Protein AF-R7T1A3-F1 (afdb_monomer_lite)

Organism: Dichomitus squalens (strain LYAD-421) (NCBI:txid732165)

Radius of gyration: 22.39 Å; chains: 1; bounding box: 74×46×68 Å

Structure (mmCIF, N/CA/C/O backbone):
data_AF-R7T1A3-F1
#
_entry.id   AF-R7T1A3-F1
#
loop_
_atom_site.group_PDB
_atom_site.id
_atom_site.type_symbol
_atom_site.label_atom_id
_atom_site.label_alt_id
_atom_site.label_comp_id
_atom_site.label_asym_id
_atom_site.label_entity_id
_atom_site.label_seq_id
_atom_site.pdbx_PDB_ins_code
_atom_site.Cartn_x
_atom_site.Cartn_y
_atom_site.Cartn_z
_atom_site.occupancy
_atom_site.B_iso_or_equiv
_atom_site.auth_seq_id
_atom_site.auth_comp_id
_atom_site.auth_asym_id
_atom_site.auth_atom_id
_atom_site.pdbx_PDB_model_num
ATOM 1 N N . MET A 1 1 ? -6.594 -16.058 17.640 1.00 52.22 1 MET A N 1
ATOM 2 C CA . MET A 1 1 ? -6.391 -15.678 16.221 1.00 52.22 1 MET A CA 1
ATOM 3 C C . MET A 1 1 ? -6.011 -14.208 15.967 1.00 52.22 1 MET A C 1
ATOM 5 O O . MET A 1 1 ? -5.679 -13.904 14.834 1.00 52.22 1 MET A O 1
ATOM 9 N N . ARG A 1 2 ? -5.983 -13.292 16.958 1.00 56.78 2 ARG A N 1
ATOM 10 C CA . ARG A 1 2 ? -5.626 -11.869 16.722 1.00 56.78 2 ARG A CA 1
ATOM 11 C C . ARG A 1 2 ? -4.165 -11.628 16.298 1.00 56.78 2 ARG A C 1
ATOM 13 O O . ARG A 1 2 ? -3.915 -10.707 15.540 1.00 56.78 2 ARG A O 1
ATOM 20 N N . LEU A 1 3 ? -3.229 -12.470 16.744 1.00 60.84 3 LEU A N 1
ATOM 21 C CA . LEU A 1 3 ? -1.789 -12.297 16.487 1.00 60.84 3 LEU A CA 1
ATOM 22 C C . LEU A 1 3 ? -1.390 -12.464 15.010 1.00 60.84 3 LEU A C 1
ATOM 24 O O . LEU A 1 3 ? -0.447 -11.816 14.575 1.00 60.84 3 LEU A O 1
ATOM 28 N N . LEU A 1 4 ? -2.119 -13.282 14.240 1.00 69.75 4 LEU A N 1
ATOM 29 C CA . LEU A 1 4 ? -1.814 -13.534 12.822 1.00 69.75 4 LEU A CA 1
ATOM 30 C C . LEU A 1 4 ? -2.119 -12.332 11.920 1.00 69.75 4 LEU A C 1
ATOM 32 O O . LEU A 1 4 ? -1.553 -12.222 10.844 1.00 69.75 4 LEU A O 1
ATOM 36 N N . TRP A 1 5 ? -3.002 -11.434 12.360 1.00 81.81 5 TRP A N 1
ATOM 37 C CA . TRP A 1 5 ? -3.385 -10.247 11.594 1.00 81.81 5 TRP A CA 1
ATOM 38 C C . TRP A 1 5 ? -2.530 -9.029 11.926 1.00 81.81 5 TRP A C 1
ATOM 40 O O . TRP A 1 5 ? -2.623 -8.030 11.229 1.00 81.81 5 TRP A O 1
ATOM 50 N N . CYS A 1 6 ? -1.710 -9.085 12.979 1.00 89.38 6 CYS A N 1
ATOM 51 C CA . CYS A 1 6 ? -0.895 -7.944 13.390 1.00 89.38 6 CYS A CA 1
ATOM 52 C C . CYS A 1 6 ? 0.201 -7.615 12.373 1.00 89.38 6 CYS A C 1
ATOM 54 O O . CYS A 1 6 ? 0.512 -6.439 12.199 1.00 89.38 6 CYS A O 1
ATOM 56 N N . ASN A 1 7 ? 0.764 -8.631 11.719 1.00 91.69 7 ASN A N 1
ATOM 57 C CA . ASN A 1 7 ? 1.879 -8.492 10.790 1.00 91.69 7 ASN A CA 1
ATOM 58 C C . ASN A 1 7 ? 1.514 -9.172 9.476 1.00 91.69 7 ASN A C 1
ATOM 60 O O . ASN A 1 7 ? 1.159 -10.350 9.477 1.00 91.69 7 ASN A O 1
ATOM 64 N N . LEU A 1 8 ? 1.600 -8.431 8.379 1.00 91.38 8 LEU A N 1
ATOM 65 C CA . LEU A 1 8 ? 1.306 -8.929 7.045 1.00 91.38 8 LEU A CA 1
ATOM 66 C C . LEU A 1 8 ? 2.507 -8.718 6.124 1.00 91.38 8 LEU A C 1
ATOM 68 O O . LEU A 1 8 ? 3.090 -7.639 6.101 1.00 91.38 8 LEU A O 1
ATOM 72 N N . ASP A 1 9 ? 2.811 -9.721 5.306 1.00 88.75 9 ASP A N 1
ATOM 73 C CA . ASP A 1 9 ? 3.801 -9.612 4.220 1.00 88.75 9 ASP A CA 1
ATOM 74 C C . ASP A 1 9 ? 3.143 -9.309 2.857 1.00 88.75 9 ASP A C 1
ATOM 76 O O . ASP A 1 9 ? 3.793 -9.190 1.824 1.00 88.75 9 ASP A O 1
ATOM 80 N N . SER A 1 10 ? 1.811 -9.232 2.826 1.00 88.25 10 SER A N 1
ATOM 81 C CA . SER A 1 10 ? 1.023 -8.796 1.671 1.00 88.25 10 SER A CA 1
ATOM 82 C C . SER A 1 10 ? -0.405 -8.471 2.107 1.00 88.25 10 SER A C 1
ATOM 84 O O . SER A 1 10 ? -0.866 -8.928 3.155 1.00 88.25 10 SER A O 1
ATOM 86 N N . LEU A 1 11 ? -1.151 -7.741 1.276 1.00 90.56 11 LEU A N 1
ATOM 87 C CA . LEU A 1 11 ? -2.594 -7.558 1.474 1.00 90.56 11 LEU A CA 1
ATOM 88 C C . LEU A 1 11 ? -3.417 -8.806 1.118 1.00 90.56 11 LEU A C 1
ATOM 90 O O . LEU A 1 11 ? -4.622 -8.830 1.361 1.00 90.56 11 LEU A O 1
ATOM 94 N N . HIS A 1 12 ? -2.796 -9.852 0.569 1.00 90.81 12 HIS A N 1
ATOM 95 C CA . HIS A 1 12 ? -3.504 -11.041 0.108 1.00 90.81 12 HIS A CA 1
ATOM 96 C C . HIS A 1 12 ? -4.404 -11.676 1.181 1.00 90.81 12 HIS A C 1
ATOM 98 O O . HIS A 1 12 ? -5.576 -11.883 0.889 1.00 90.81 12 HIS A O 1
ATOM 104 N N . PRO A 1 13 ? -3.960 -11.920 2.433 1.00 91.00 13 PRO A N 1
ATOM 105 C CA . PRO A 1 13 ? -4.827 -12.516 3.453 1.00 91.00 13 PRO A CA 1
ATOM 106 C C . PRO A 1 13 ? -6.045 -11.649 3.783 1.00 91.00 13 PRO A C 1
ATOM 108 O O . PRO A 1 13 ? -7.079 -12.163 4.205 1.00 91.00 13 PRO A O 1
ATOM 111 N N .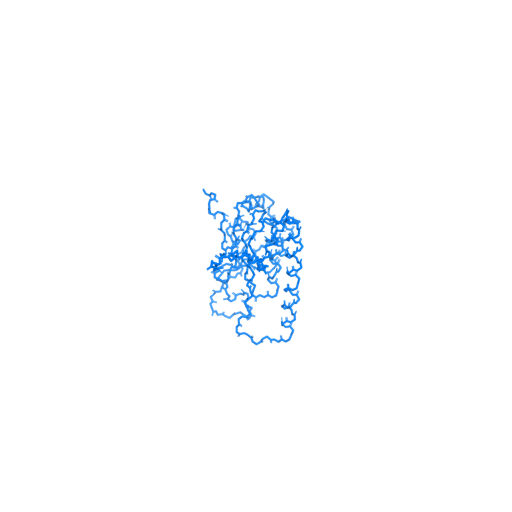 LEU A 1 14 ? -5.920 -10.333 3.596 1.00 92.38 14 LEU A N 1
ATOM 112 C CA . LEU A 1 14 ? -6.987 -9.378 3.841 1.00 92.38 14 LEU A CA 1
ATOM 113 C C . LEU A 1 14 ? -8.026 -9.394 2.714 1.00 92.38 14 LEU A C 1
ATOM 115 O O . LEU A 1 14 ? -9.215 -9.360 3.010 1.00 92.38 14 LEU A O 1
ATOM 119 N N . LEU A 1 15 ? -7.579 -9.483 1.457 1.00 93.50 15 LEU A N 1
ATOM 120 C CA . LEU A 1 15 ? -8.428 -9.389 0.264 1.00 93.50 15 LEU A CA 1
ATOM 121 C C . LEU A 1 15 ? -8.937 -10.742 -0.251 1.00 93.50 15 LEU A C 1
ATOM 123 O O . LEU A 1 15 ? -10.006 -10.787 -0.843 1.00 93.50 15 LEU A O 1
ATOM 127 N N . ALA A 1 16 ? -8.230 -11.844 0.015 1.00 92.31 16 ALA A N 1
ATOM 128 C CA . ALA A 1 16 ? -8.603 -13.206 -0.389 1.00 92.31 16 ALA A CA 1
ATOM 129 C C . ALA A 1 16 ? -10.051 -13.629 -0.070 1.00 92.31 16 ALA A C 1
ATOM 131 O O . ALA A 1 16 ? -10.593 -14.448 -0.808 1.00 92.31 16 ALA A O 1
ATOM 132 N N . PRO A 1 17 ? -10.688 -13.131 1.006 1.00 92.75 17 PRO A N 1
ATOM 133 C CA . PRO A 1 17 ? -12.083 -13.444 1.301 1.00 92.75 17 PRO A CA 1
ATOM 134 C C . PRO A 1 17 ? -13.108 -12.742 0.402 1.00 92.75 17 PRO A C 1
ATOM 136 O O . PRO A 1 17 ? -14.277 -13.103 0.486 1.00 92.75 17 PRO A O 1
ATOM 139 N N . LEU A 1 18 ? -12.710 -11.730 -0.375 1.00 93.56 18 LEU A N 1
ATOM 140 C CA . LEU A 1 18 ? -13.602 -11.025 -1.293 1.00 93.56 18 LEU A CA 1
ATOM 141 C C . LEU A 1 18 ? -13.865 -11.893 -2.523 1.00 93.56 18 LEU A C 1
ATOM 143 O O . LEU A 1 18 ? -12.930 -12.405 -3.139 1.00 93.56 18 LEU A O 1
ATOM 147 N N . THR A 1 19 ? -15.126 -12.011 -2.922 1.00 93.19 19 THR A N 1
ATOM 148 C CA . THR A 1 19 ? -15.510 -12.787 -4.114 1.00 93.19 19 THR A CA 1
ATOM 149 C C . THR A 1 19 ? -14.984 -12.178 -5.413 1.00 93.19 19 THR A C 1
ATOM 151 O O . THR A 1 19 ? -14.629 -12.910 -6.335 1.00 93.19 19 THR A O 1
ATOM 154 N N . SER A 1 20 ? -14.860 -10.852 -5.463 1.00 92.81 20 SER A N 1
ATOM 155 C CA . SER A 1 20 ? -14.270 -10.105 -6.579 1.00 92.81 20 SER A CA 1
ATOM 156 C C . SER A 1 20 ? -12.742 -10.170 -6.628 1.00 92.81 20 SER A C 1
ATOM 158 O O . SER A 1 20 ? -12.137 -9.714 -7.595 1.00 92.81 20 SER A O 1
ATOM 160 N N . TYR A 1 21 ? -12.077 -10.720 -5.609 1.00 94.38 21 TYR A N 1
ATOM 161 C CA . TYR A 1 21 ? -10.623 -10.812 -5.587 1.00 94.38 21 TYR A CA 1
ATOM 162 C C . TYR A 1 21 ? -10.142 -12.064 -6.321 1.00 94.38 21 TYR A C 1
ATOM 164 O O . TYR A 1 21 ? -10.084 -13.170 -5.777 1.00 94.38 21 TYR A O 1
ATOM 172 N N . ILE A 1 22 ? -9.774 -11.877 -7.585 1.00 91.50 22 ILE A N 1
ATOM 173 C CA . ILE A 1 22 ? -9.439 -12.957 -8.507 1.00 91.50 22 ILE A CA 1
ATOM 174 C C . ILE A 1 22 ? -7.948 -12.991 -8.824 1.00 91.50 22 ILE A C 1
ATOM 176 O O . ILE A 1 22 ? -7.246 -11.979 -8.814 1.00 91.50 22 ILE A O 1
ATOM 180 N N . ARG A 1 23 ? -7.453 -14.186 -9.140 1.00 89.81 23 ARG A N 1
ATOM 181 C CA . ARG A 1 23 ? -6.104 -14.379 -9.670 1.00 89.81 23 ARG A CA 1
ATOM 182 C C . ARG A 1 23 ? -6.139 -14.192 -11.183 1.00 89.81 23 ARG A C 1
ATOM 184 O O . ARG A 1 23 ? -6.856 -14.920 -11.860 1.00 89.81 23 ARG A O 1
ATOM 191 N N . VAL A 1 24 ? -5.325 -13.280 -11.697 1.00 86.38 24 VAL A N 1
ATOM 192 C CA . VAL A 1 24 ? -5.262 -12.948 -13.134 1.00 86.38 24 VAL A CA 1
ATOM 193 C C . VAL A 1 24 ? -3.933 -13.282 -13.787 1.00 86.38 24 VAL A C 1
ATOM 195 O O . VAL A 1 24 ? -3.837 -13.292 -15.008 1.00 86.38 24 VAL A O 1
ATOM 198 N N . GLY A 1 25 ? -2.921 -13.615 -12.987 1.00 72.25 25 GLY A N 1
ATOM 199 C CA . GLY A 1 25 ? -1.620 -14.031 -13.490 1.00 72.25 25 GLY A CA 1
ATOM 200 C C . GLY A 1 25 ? -1.011 -15.172 -12.687 1.00 72.25 25 GLY A C 1
ATOM 201 O O . GLY A 1 25 ? -1.176 -15.292 -11.462 1.00 72.25 25 GLY A O 1
ATOM 202 N N . HIS A 1 26 ? -0.270 -16.011 -13.401 1.00 64.19 26 HIS A N 1
ATOM 203 C CA . HIS A 1 26 ? 0.720 -16.917 -12.848 1.00 64.19 26 HIS A CA 1
ATOM 204 C C . HIS A 1 26 ? 1.975 -16.819 -13.702 1.00 64.19 26 HIS A C 1
ATOM 206 O O . HIS A 1 26 ? 1.919 -17.143 -14.886 1.00 64.19 26 HIS A O 1
ATOM 212 N N . HIS A 1 27 ? 3.088 -16.406 -13.104 1.00 56.25 27 HIS A N 1
ATOM 213 C CA . HIS A 1 27 ? 4.374 -16.544 -13.767 1.00 56.25 27 HIS A CA 1
ATOM 214 C C . HIS A 1 27 ? 4.932 -17.936 -13.502 1.00 56.25 27 HIS A C 1
ATOM 216 O O . HIS A 1 27 ? 5.408 -18.221 -12.406 1.00 56.25 27 HIS A O 1
ATOM 222 N N . ASP A 1 28 ? 4.856 -18.787 -14.524 1.00 47.41 28 ASP A N 1
ATOM 223 C CA . ASP A 1 28 ? 5.992 -19.635 -14.876 1.00 47.41 28 ASP A CA 1
ATOM 224 C C . ASP A 1 28 ? 6.955 -18.753 -15.683 1.00 47.41 28 ASP A C 1
ATOM 226 O O . ASP A 1 28 ? 6.517 -17.926 -16.479 1.00 47.41 28 ASP A O 1
ATOM 230 N N . THR A 1 29 ? 8.256 -18.884 -15.446 1.00 46.03 29 THR A N 1
ATOM 231 C CA . THR A 1 29 ? 9.383 -18.027 -15.876 1.00 46.03 29 THR A CA 1
ATOM 232 C C . THR A 1 29 ? 9.617 -17.917 -17.395 1.00 46.03 29 THR A C 1
ATOM 234 O O . THR A 1 29 ? 10.748 -17.990 -17.877 1.00 46.03 29 THR A O 1
ATOM 237 N N . ARG A 1 30 ? 8.567 -17.755 -18.202 1.00 39.94 30 ARG A N 1
ATOM 238 C CA . ARG A 1 30 ? 8.654 -17.626 -19.655 1.00 39.94 30 ARG A CA 1
ATOM 239 C C . ARG A 1 30 ? 7.720 -16.532 -20.167 1.00 39.94 30 ARG A C 1
ATOM 241 O O . ARG A 1 30 ? 6.570 -16.786 -20.497 1.00 39.94 30 ARG A O 1
ATOM 248 N N . VAL A 1 31 ? 8.326 -15.357 -20.341 1.00 48.47 31 VAL A N 1
ATOM 249 C CA . VAL A 1 31 ? 7.965 -14.322 -21.322 1.00 48.47 31 VAL A CA 1
ATOM 250 C C . VAL A 1 31 ? 6.730 -13.480 -20.983 1.00 48.47 31 VAL A C 1
ATOM 252 O O . VAL A 1 31 ? 5.626 -13.767 -21.432 1.00 48.47 31 VAL A O 1
ATOM 255 N N . THR A 1 32 ? 6.954 -12.347 -20.312 1.00 45.22 32 THR A N 1
ATOM 256 C CA . THR A 1 32 ? 6.103 -11.149 -20.432 1.00 45.22 32 THR A CA 1
ATOM 257 C C . THR A 1 32 ? 6.939 -9.898 -20.196 1.00 45.22 32 THR A C 1
ATOM 259 O O . THR A 1 32 ? 7.550 -9.775 -19.145 1.00 45.22 32 THR A O 1
ATOM 262 N N . ASN A 1 33 ? 6.887 -8.938 -21.122 1.00 48.75 33 ASN A N 1
ATOM 263 C CA . ASN A 1 33 ? 7.658 -7.683 -21.115 1.00 48.75 33 ASN A CA 1
ATOM 264 C C . ASN A 1 33 ? 7.242 -6.669 -20.024 1.00 48.75 33 ASN A C 1
ATOM 266 O O . ASN A 1 33 ? 7.385 -5.465 -20.215 1.00 48.75 33 ASN A O 1
ATOM 270 N N . SER A 1 34 ? 6.657 -7.116 -18.914 1.00 54.53 34 SER A N 1
ATOM 271 C CA . SER A 1 34 ? 6.238 -6.242 -17.825 1.00 54.53 34 SER A CA 1
ATOM 272 C C . SER A 1 34 ? 6.951 -6.667 -16.546 1.00 54.53 34 SER A C 1
ATOM 274 O O . SER A 1 34 ? 6.779 -7.768 -16.030 1.00 54.53 34 SER A O 1
ATOM 276 N N . ARG A 1 35 ? 7.798 -5.771 -16.045 1.00 57.69 35 ARG A N 1
ATOM 277 C CA . ARG A 1 35 ? 8.668 -6.019 -14.895 1.00 57.69 35 ARG A CA 1
ATOM 278 C C . ARG A 1 35 ? 7.904 -6.216 -13.583 1.00 57.69 35 ARG A C 1
ATOM 280 O O . ARG A 1 35 ? 8.363 -6.939 -12.705 1.00 57.69 35 ARG A O 1
ATOM 287 N N . GLU A 1 36 ? 6.716 -5.616 -13.461 1.00 53.62 36 GLU A N 1
ATOM 288 C CA . GLU A 1 36 ? 5.803 -5.887 -12.341 1.00 53.62 36 GLU A CA 1
ATOM 289 C C . GLU A 1 36 ? 5.384 -7.357 -12.311 1.00 53.62 36 GLU A C 1
ATOM 291 O O . GLU A 1 36 ? 5.217 -7.928 -11.240 1.00 53.62 36 GLU A O 1
ATOM 296 N N . LEU A 1 37 ? 5.212 -7.967 -13.483 1.00 52.75 37 LEU A N 1
ATOM 297 C CA . LEU A 1 37 ? 4.711 -9.324 -13.631 1.00 52.75 37 LEU A CA 1
ATOM 298 C C . LEU A 1 37 ? 5.813 -10.366 -13.328 1.00 52.75 37 LEU A C 1
ATOM 300 O O . LEU A 1 37 ? 5.554 -11.344 -12.633 1.00 52.75 37 LEU A O 1
ATOM 304 N N . GLU A 1 38 ? 7.063 -10.128 -13.738 1.00 57.53 38 GLU A N 1
ATOM 305 C CA . GLU A 1 38 ? 8.167 -11.105 -13.621 1.00 57.53 38 GLU A CA 1
ATOM 306 C C . GLU A 1 38 ? 8.579 -11.470 -12.181 1.00 57.53 38 GLU A C 1
ATOM 308 O O . GLU A 1 38 ? 9.110 -12.558 -11.950 1.00 57.53 38 GLU A O 1
ATOM 313 N N . LEU A 1 39 ? 8.327 -10.595 -11.203 1.00 62.94 39 LEU A N 1
ATOM 314 C CA . LEU A 1 39 ? 8.785 -10.778 -9.818 1.00 62.94 39 LEU A CA 1
ATOM 315 C C . LEU A 1 39 ? 7.769 -11.506 -8.922 1.00 62.94 39 LEU A C 1
ATOM 317 O O . LEU A 1 39 ? 8.149 -12.103 -7.912 1.00 62.94 39 LEU A O 1
ATOM 321 N N . PHE A 1 40 ? 6.483 -11.509 -9.286 1.00 69.00 40 PHE A N 1
ATOM 322 C CA . PHE A 1 40 ? 5.432 -12.116 -8.468 1.00 69.00 40 PHE A CA 1
ATOM 323 C C . PHE A 1 40 ? 4.973 -13.464 -9.031 1.00 69.00 40 PHE A C 1
ATOM 325 O O . PHE A 1 40 ? 4.484 -13.577 -10.152 1.00 69.00 40 PHE A O 1
ATOM 332 N N . HIS A 1 41 ? 5.009 -14.502 -8.192 1.00 71.31 41 HIS A N 1
ATOM 333 C CA . HIS A 1 41 ? 4.534 -15.840 -8.569 1.00 71.31 41 HIS A CA 1
ATOM 334 C C . HIS A 1 41 ? 3.024 -15.867 -8.861 1.00 71.31 41 HIS A C 1
ATOM 336 O O . HIS A 1 41 ? 2.537 -16.661 -9.678 1.00 71.31 41 HIS A O 1
ATOM 342 N N . LYS A 1 42 ? 2.257 -15.031 -8.154 1.00 84.06 42 LYS A N 1
ATOM 343 C CA . LYS A 1 42 ? 0.803 -14.931 -8.278 1.00 84.06 42 LYS A CA 1
ATOM 344 C C . LYS A 1 42 ? 0.391 -13.473 -8.308 1.00 84.06 42 LYS A C 1
ATOM 346 O O . LYS A 1 42 ? 0.833 -12.688 -7.475 1.00 84.06 42 LYS A O 1
ATOM 351 N N . ILE A 1 43 ? -0.497 -13.136 -9.233 1.00 85.31 43 ILE A N 1
ATOM 352 C CA . ILE A 1 43 ? -0.941 -11.759 -9.430 1.00 85.31 43 ILE A CA 1
ATOM 353 C C . ILE A 1 43 ? -2.452 -11.736 -9.360 1.00 85.31 43 ILE A C 1
ATOM 355 O O . ILE A 1 43 ? -3.128 -12.547 -10.002 1.00 85.31 43 ILE A O 1
ATOM 359 N N . TYR A 1 44 ? -2.961 -10.836 -8.529 1.00 90.19 44 TYR A N 1
ATOM 360 C CA . TYR A 1 44 ? -4.377 -10.721 -8.230 1.00 90.19 44 TYR A CA 1
ATOM 361 C C . TYR A 1 44 ? -4.891 -9.330 -8.562 1.00 90.19 44 TYR A C 1
ATOM 363 O O . TYR A 1 44 ? -4.145 -8.346 -8.554 1.00 90.19 44 TYR A O 1
ATOM 371 N N . MET A 1 45 ? -6.190 -9.256 -8.806 1.00 91.50 45 MET A N 1
ATOM 372 C CA . MET A 1 45 ? -6.908 -8.001 -8.942 1.00 91.50 45 MET A CA 1
ATOM 373 C C . MET A 1 45 ? -8.285 -8.087 -8.298 1.00 91.50 45 MET A C 1
ATOM 375 O O . MET A 1 45 ? -8.810 -9.178 -8.079 1.00 91.50 45 MET A O 1
ATOM 379 N N . LEU A 1 46 ? -8.861 -6.924 -8.015 1.00 91.69 46 LEU A N 1
ATOM 38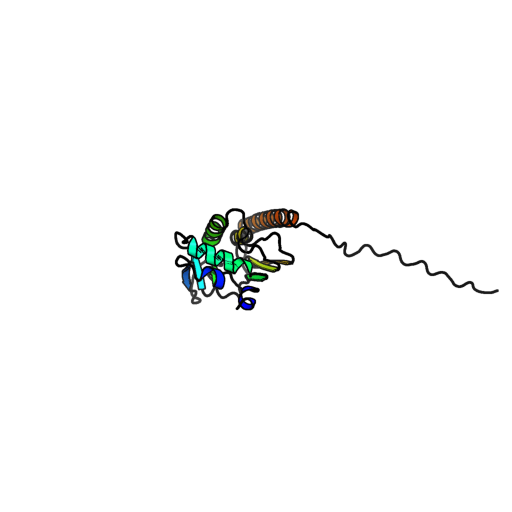0 C CA . L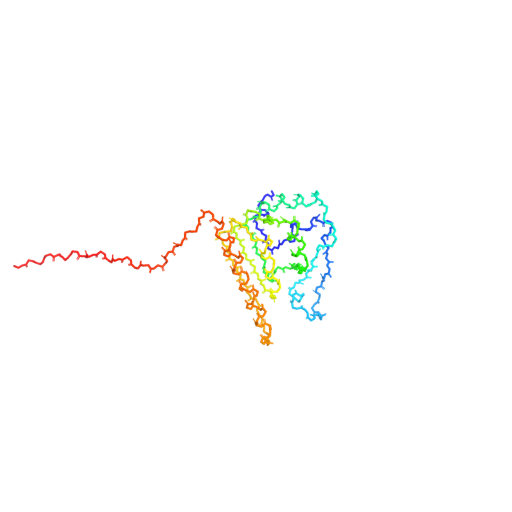EU A 1 46 ? -10.288 -6.810 -7.738 1.00 91.69 46 LEU A CA 1
ATOM 381 C C . LEU A 1 46 ? -11.031 -6.625 -9.062 1.00 91.69 46 LEU A C 1
ATOM 383 O O . LEU A 1 46 ? -10.789 -5.650 -9.772 1.00 91.69 46 LEU A O 1
ATOM 387 N N . ASP A 1 47 ? -11.900 -7.576 -9.385 1.00 88.94 47 ASP A N 1
ATOM 388 C CA . ASP A 1 47 ? -12.726 -7.586 -10.585 1.00 88.94 47 ASP A CA 1
ATOM 389 C C . ASP A 1 47 ? -14.183 -7.268 -10.251 1.00 88.94 47 ASP A C 1
ATOM 391 O O . ASP A 1 47 ? -14.878 -8.027 -9.574 1.00 88.94 47 ASP A O 1
ATOM 395 N N . GLY A 1 48 ? -14.646 -6.119 -10.732 1.00 84.94 48 GLY A N 1
ATOM 396 C CA . GLY A 1 48 ? -16.019 -5.680 -10.541 1.00 84.94 48 GLY A CA 1
ATOM 397 C C . GLY A 1 48 ? -16.323 -5.174 -9.131 1.00 84.94 48 GLY A C 1
ATOM 398 O O . GLY A 1 48 ? -15.478 -4.611 -8.436 1.00 84.94 48 GLY A O 1
ATOM 399 N N . PHE A 1 49 ? -17.592 -5.300 -8.750 1.00 89.88 49 PHE A N 1
ATOM 400 C CA . PHE A 1 49 ? -18.137 -4.716 -7.531 1.00 89.88 49 PHE A CA 1
ATOM 401 C C . PHE A 1 49 ? -17.784 -5.556 -6.298 1.00 89.88 49 PHE A C 1
ATOM 403 O O . PHE A 1 49 ? -18.039 -6.757 -6.266 1.00 89.88 49 PHE A O 1
ATOM 410 N N . VAL A 1 50 ? -17.226 -4.915 -5.268 1.00 92.00 50 VAL A N 1
ATOM 411 C CA . VAL A 1 50 ? -17.064 -5.519 -3.939 1.00 92.00 50 VAL A CA 1
ATOM 412 C C . VAL A 1 50 ? -18.363 -5.361 -3.155 1.00 92.00 50 VAL A C 1
ATOM 414 O O . VAL A 1 50 ? -18.835 -4.241 -2.956 1.00 92.00 50 VAL A O 1
ATOM 417 N N . ASP A 1 51 ? -18.911 -6.478 -2.679 1.00 93.94 51 ASP A N 1
ATOM 418 C CA . ASP A 1 51 ? -20.079 -6.473 -1.804 1.00 93.94 51 ASP A CA 1
ATOM 419 C C . ASP A 1 51 ? -19.803 -5.686 -0.498 1.00 93.94 51 ASP A C 1
ATOM 421 O O . ASP A 1 51 ? -18.760 -5.897 0.136 1.00 93.94 51 ASP A O 1
ATOM 425 N N . PRO A 1 52 ? -20.706 -4.785 -0.060 1.00 93.12 52 PRO A N 1
ATOM 426 C CA . PRO A 1 52 ? -20.489 -3.972 1.135 1.00 93.12 52 PRO A CA 1
ATOM 427 C C . PRO A 1 52 ? -20.297 -4.782 2.423 1.00 93.12 52 PRO A C 1
ATOM 429 O O . PRO A 1 52 ? -19.496 -4.387 3.270 1.00 93.12 52 PRO A O 1
ATOM 432 N N . GLU A 1 53 ? -20.978 -5.921 2.588 1.00 94.19 53 GLU A N 1
ATOM 433 C CA . GLU A 1 53 ? -20.812 -6.757 3.780 1.00 94.19 53 GLU A CA 1
ATOM 434 C C . GLU A 1 53 ? -19.458 -7.473 3.778 1.00 94.19 53 GLU A C 1
ATOM 436 O O . GLU A 1 53 ? -18.833 -7.653 4.830 1.00 94.19 53 GLU A O 1
ATOM 441 N N . GLU A 1 54 ? -18.983 -7.897 2.604 1.00 94.44 54 GLU A N 1
ATOM 442 C CA . GLU A 1 54 ? -17.634 -8.443 2.446 1.00 94.44 54 GLU A CA 1
ATOM 443 C C . GLU A 1 54 ? -16.572 -7.384 2.754 1.00 94.44 54 GLU A C 1
ATOM 445 O O . GLU A 1 54 ? -15.620 -7.661 3.497 1.00 94.44 54 GLU A O 1
ATOM 450 N N . TRP A 1 55 ? -16.768 -6.159 2.258 1.00 94.06 55 TRP A N 1
ATOM 451 C CA . TRP A 1 55 ? -15.888 -5.029 2.538 1.00 94.06 55 TRP A CA 1
ATOM 452 C C . TRP A 1 55 ? -15.844 -4.680 4.024 1.00 94.06 55 TRP A C 1
ATOM 454 O O . TRP A 1 55 ? -14.759 -4.527 4.588 1.00 94.06 55 TRP A O 1
ATOM 464 N N . ASP A 1 56 ? -16.988 -4.653 4.705 1.00 93.75 56 ASP A N 1
ATOM 465 C CA . ASP A 1 56 ? -17.038 -4.407 6.146 1.00 93.75 56 ASP A CA 1
ATOM 466 C C . ASP A 1 56 ? -16.200 -5.434 6.917 1.00 93.75 56 ASP A C 1
ATOM 468 O O . ASP A 1 56 ? -15.438 -5.077 7.821 1.00 93.75 56 ASP A O 1
ATOM 472 N N . ARG A 1 57 ? -16.250 -6.717 6.537 1.00 93.75 57 ARG A N 1
ATOM 473 C CA . ARG A 1 57 ? -15.411 -7.762 7.155 1.00 93.75 57 ARG A CA 1
ATOM 474 C C . ARG A 1 57 ? -13.924 -7.519 6.901 1.00 93.75 57 ARG A C 1
ATOM 476 O O . ARG A 1 57 ? -13.113 -7.764 7.800 1.00 93.75 57 ARG A O 1
ATOM 483 N N . VAL A 1 58 ? -13.563 -7.044 5.709 1.00 93.75 58 VAL A N 1
ATOM 484 C CA . VAL A 1 58 ? -12.195 -6.622 5.380 1.00 93.75 58 VAL A CA 1
ATOM 485 C C . VAL A 1 58 ? -11.762 -5.477 6.290 1.00 93.75 58 VAL A C 1
ATOM 487 O O . VAL A 1 58 ? -10.761 -5.613 6.993 1.00 93.75 58 VAL A O 1
ATOM 490 N N . VAL A 1 59 ? -12.550 -4.407 6.386 1.00 92.44 59 VAL A N 1
ATOM 491 C CA . VAL A 1 59 ? -12.255 -3.241 7.232 1.00 92.44 59 VAL A CA 1
ATOM 492 C C . VAL A 1 59 ? -12.129 -3.631 8.709 1.00 92.44 59 VAL A C 1
ATOM 494 O O . VAL A 1 59 ? -11.217 -3.174 9.403 1.00 92.44 59 VAL A O 1
ATOM 497 N N . GLN A 1 60 ? -12.982 -4.526 9.219 1.00 91.75 60 GLN A N 1
ATOM 498 C CA . GLN A 1 60 ? -12.864 -5.004 10.603 1.00 91.75 60 GLN A CA 1
ATOM 499 C C . GLN A 1 60 ? -11.556 -5.765 10.851 1.00 91.75 60 GLN A C 1
ATOM 501 O O . GLN A 1 60 ? -10.952 -5.605 11.913 1.00 91.75 60 GLN A O 1
ATOM 506 N N . ARG A 1 61 ? -11.085 -6.564 9.887 1.00 92.94 61 ARG A N 1
ATOM 507 C CA . ARG A 1 61 ? -9.794 -7.268 9.990 1.00 92.94 61 ARG A CA 1
ATOM 508 C C . ARG A 1 61 ? -8.614 -6.311 9.865 1.00 92.94 61 ARG A C 1
ATOM 510 O O . ARG A 1 61 ? -7.651 -6.427 10.621 1.00 92.94 61 ARG A O 1
ATOM 517 N N . ALA A 1 62 ? -8.724 -5.339 8.968 1.00 93.75 62 ALA A N 1
ATOM 518 C CA . ALA A 1 62 ? -7.710 -4.334 8.688 1.00 93.75 62 ALA A CA 1
ATOM 519 C C . ALA A 1 62 ? -7.315 -3.528 9.940 1.00 93.75 62 ALA A C 1
ATOM 521 O O . ALA A 1 62 ? -6.145 -3.202 10.139 1.00 93.75 62 ALA A O 1
ATOM 522 N N . LYS A 1 63 ? -8.262 -3.306 10.864 1.00 93.38 63 LYS A N 1
ATOM 523 C CA . LYS A 1 63 ? -8.013 -2.661 12.168 1.00 93.38 63 LYS A CA 1
ATOM 524 C C . LYS A 1 63 ? -7.003 -3.398 13.051 1.00 93.38 63 LYS A C 1
ATOM 526 O O . LYS A 1 63 ? -6.455 -2.771 13.958 1.00 93.38 63 LYS A O 1
ATOM 531 N N . TYR A 1 64 ? -6.777 -4.696 12.852 1.00 94.06 64 TYR A N 1
ATOM 532 C CA . TYR A 1 64 ? -5.804 -5.459 13.642 1.00 94.06 64 TYR A CA 1
ATOM 533 C C . TYR A 1 64 ? -4.376 -5.352 13.104 1.00 94.06 64 TYR A C 1
ATOM 535 O O . TYR A 1 64 ? -3.443 -5.642 13.851 1.00 94.06 64 TYR A O 1
ATOM 543 N N . VAL A 1 65 ? -4.199 -4.905 11.859 1.00 95.06 65 VAL A N 1
ATOM 544 C CA . VAL A 1 65 ? -2.890 -4.813 11.210 1.00 95.06 65 VAL A CA 1
ATOM 545 C C . VAL A 1 65 ? -2.086 -3.664 11.809 1.00 95.06 65 VAL A C 1
ATOM 547 O O . VAL A 1 65 ? -2.555 -2.529 11.912 1.00 95.06 65 VAL A O 1
ATOM 550 N N . ARG A 1 66 ? -0.863 -3.979 12.238 1.00 94.81 66 ARG A N 1
ATOM 551 C CA . ARG A 1 66 ? 0.106 -3.049 12.831 1.00 94.81 66 ARG A CA 1
ATOM 552 C C . ARG A 1 66 ? 1.376 -2.943 11.999 1.00 94.81 66 ARG A C 1
ATOM 554 O O . ARG A 1 66 ? 1.954 -1.865 11.968 1.00 94.81 66 ARG A O 1
ATOM 561 N N . SER A 1 67 ? 1.760 -4.004 11.300 1.00 94.50 67 SER A N 1
ATOM 562 C CA . SER A 1 67 ? 2.910 -4.019 10.405 1.00 94.50 67 SER A CA 1
ATOM 563 C C . SER A 1 67 ? 2.525 -4.588 9.044 1.00 94.50 67 SER A C 1
ATOM 565 O O . SER A 1 67 ? 1.828 -5.603 8.970 1.00 94.50 67 SER A O 1
ATOM 567 N N . LEU A 1 68 ? 2.983 -3.937 7.978 1.00 93.25 68 LEU A N 1
ATOM 568 C CA . LEU A 1 68 ? 2.853 -4.405 6.605 1.00 93.25 68 LEU A CA 1
ATOM 569 C C . LEU A 1 68 ? 4.207 -4.295 5.898 1.00 93.25 68 LEU A C 1
ATOM 571 O O . LEU A 1 68 ? 4.792 -3.213 5.830 1.00 93.25 68 LEU A O 1
ATOM 575 N N . ARG A 1 69 ? 4.677 -5.406 5.331 1.00 90.38 69 ARG A N 1
ATOM 576 C CA . ARG A 1 69 ? 5.903 -5.483 4.535 1.00 90.38 69 ARG A CA 1
ATOM 577 C C . ARG A 1 69 ? 5.590 -5.999 3.137 1.00 90.38 69 ARG A C 1
ATOM 579 O O . ARG A 1 69 ? 5.498 -7.196 2.925 1.00 90.38 69 ARG A O 1
ATOM 586 N N . MET A 1 70 ? 5.478 -5.097 2.172 1.00 85.62 70 MET A N 1
ATOM 587 C CA . MET A 1 70 ? 5.312 -5.427 0.759 1.00 85.62 70 MET A CA 1
ATOM 588 C C . MET A 1 70 ? 6.669 -5.371 0.061 1.00 85.62 70 MET A C 1
ATOM 590 O O . MET A 1 70 ? 7.121 -4.313 -0.378 1.00 85.62 70 MET A O 1
ATOM 594 N N . THR A 1 71 ? 7.352 -6.512 0.012 1.00 76.69 71 THR A N 1
ATOM 595 C CA . THR A 1 71 ? 8.634 -6.674 -0.689 1.00 76.69 71 THR A CA 1
ATOM 596 C C . THR A 1 71 ? 8.471 -7.588 -1.905 1.00 76.69 71 THR A C 1
ATOM 598 O O . THR A 1 71 ? 7.508 -8.354 -1.960 1.00 76.69 71 THR A O 1
ATOM 601 N N . PRO A 1 72 ? 9.407 -7.578 -2.869 1.00 66.50 72 PRO A N 1
ATOM 602 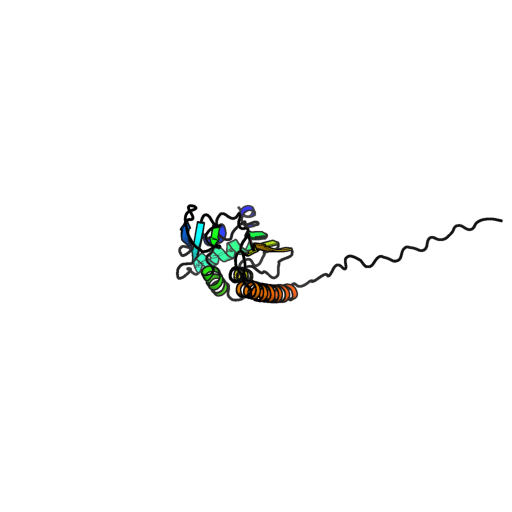C CA . PRO A 1 72 ? 9.345 -8.454 -4.045 1.00 66.50 72 PRO A CA 1
ATOM 603 C C . PRO A 1 72 ? 9.461 -9.942 -3.677 1.00 66.50 72 PRO A C 1
ATOM 605 O O . PRO A 1 72 ? 9.057 -10.809 -4.436 1.00 66.50 72 PRO A O 1
ATOM 608 N N . VAL A 1 73 ? 9.960 -10.247 -2.470 1.00 59.75 73 VAL A N 1
ATOM 609 C CA . VAL A 1 73 ? 9.960 -11.604 -1.895 1.00 59.75 73 VAL A CA 1
ATOM 610 C C . VAL A 1 73 ? 8.536 -12.085 -1.574 1.00 59.75 73 VAL A C 1
ATOM 612 O O . VAL A 1 73 ? 8.307 -13.280 -1.380 1.00 59.75 73 VAL A O 1
ATOM 615 N N . SER A 1 74 ? 7.554 -11.179 -1.514 1.00 62.47 74 SER A N 1
ATOM 616 C CA . SER A 1 74 ? 6.156 -11.579 -1.409 1.00 62.47 74 SER A CA 1
ATOM 617 C C . SER A 1 74 ? 5.766 -12.359 -2.664 1.00 62.47 74 SER A C 1
ATOM 619 O O . SER A 1 74 ? 5.953 -11.928 -3.795 1.00 62.47 74 SER A O 1
ATOM 621 N N . THR A 1 75 ? 5.201 -13.549 -2.480 1.00 66.12 75 THR A N 1
ATOM 622 C CA . THR A 1 75 ? 4.785 -14.405 -3.604 1.00 66.12 75 THR A CA 1
ATOM 623 C C . THR A 1 75 ? 3.546 -13.872 -4.336 1.00 66.12 75 THR A C 1
ATOM 625 O O . THR A 1 75 ? 3.060 -14.520 -5.267 1.00 66.12 75 THR A O 1
ATOM 628 N N . VAL A 1 76 ? 3.016 -12.717 -3.911 1.00 80.19 76 VAL A N 1
ATOM 629 C CA . VAL A 1 76 ? 1.714 -12.194 -4.316 1.00 80.19 76 VAL A CA 1
ATOM 630 C C . VAL A 1 76 ? 1.779 -10.702 -4.647 1.00 80.19 76 VAL A C 1
ATOM 632 O O . VAL A 1 76 ? 1.973 -9.878 -3.757 1.00 80.19 76 VAL A O 1
ATOM 635 N N . GLY A 1 77 ? 1.526 -10.368 -5.913 1.00 81.81 77 GLY A N 1
ATOM 636 C CA . GLY A 1 77 ? 1.383 -9.000 -6.412 1.00 81.81 77 GLY A CA 1
ATOM 637 C C . GLY A 1 77 ? -0.078 -8.584 -6.609 1.00 81.81 77 GLY A C 1
ATOM 638 O O . GLY A 1 77 ? -0.964 -9.427 -6.790 1.00 81.81 77 GLY A O 1
ATOM 639 N N . LEU A 1 78 ? -0.322 -7.271 -6.600 1.00 85.94 78 LEU A N 1
ATOM 640 C CA . LEU A 1 78 ? -1.602 -6.655 -6.964 1.00 85.94 78 LEU A CA 1
ATOM 641 C C . LEU A 1 78 ? -1.418 -5.785 -8.206 1.00 85.94 78 LEU A C 1
ATOM 643 O O . LEU A 1 78 ? -0.474 -5.001 -8.263 1.00 85.94 78 LEU A O 1
ATOM 647 N N . VAL A 1 79 ? -2.337 -5.892 -9.166 1.00 85.12 79 VAL A N 1
ATOM 648 C CA . VAL A 1 79 ? -2.327 -5.047 -10.372 1.00 85.12 79 VAL A CA 1
ATOM 649 C C . VAL A 1 79 ? -2.592 -3.584 -10.005 1.00 85.12 79 VAL A C 1
ATOM 651 O O . VAL A 1 79 ? -3.439 -3.310 -9.154 1.00 85.12 79 VAL A O 1
ATOM 654 N N . SER A 1 80 ? -1.943 -2.642 -10.697 1.00 81.25 80 SER A N 1
ATOM 655 C CA . SER A 1 80 ? -2.056 -1.193 -10.462 1.00 81.25 80 SER A CA 1
ATOM 656 C C . SER A 1 80 ? -3.494 -0.653 -10.383 1.00 81.25 80 SER A C 1
ATOM 658 O O . SER A 1 80 ? -3.805 0.153 -9.504 1.00 81.25 80 SER A O 1
ATOM 660 N N . SER A 1 81 ? -4.416 -1.152 -11.214 1.00 84.81 81 SER A N 1
ATOM 661 C CA . SER A 1 81 ? -5.844 -0.783 -11.166 1.00 84.81 81 SER A CA 1
ATOM 662 C C . SER A 1 81 ? -6.517 -1.109 -9.826 1.00 84.81 81 SER A C 1
ATOM 664 O O . SER A 1 81 ? -7.416 -0.389 -9.389 1.00 84.81 81 SER A O 1
ATOM 666 N N . THR A 1 82 ? -6.044 -2.150 -9.135 1.00 90.12 82 THR A N 1
ATOM 667 C CA . THR A 1 82 ? -6.553 -2.564 -7.821 1.00 90.12 82 THR A CA 1
ATOM 668 C C . THR A 1 82 ? -6.305 -1.483 -6.779 1.00 90.12 82 THR A C 1
ATOM 670 O O . THR A 1 82 ? -7.169 -1.243 -5.944 1.00 90.12 82 THR A O 1
ATOM 673 N N . TRP A 1 83 ? -5.169 -0.780 -6.839 1.00 88.94 83 TRP A N 1
ATOM 674 C CA . TRP A 1 83 ? -4.871 0.316 -5.912 1.00 88.94 83 TRP A CA 1
ATOM 675 C C . TRP A 1 83 ? -5.807 1.503 -6.111 1.00 88.94 83 TRP A C 1
ATOM 677 O O . TRP A 1 83 ? -6.313 2.047 -5.132 1.00 88.94 83 TRP A O 1
ATOM 687 N N . GLY A 1 84 ? -6.098 1.858 -7.365 1.00 88.19 84 GLY A N 1
ATOM 688 C CA . GLY A 1 84 ? -7.080 2.897 -7.679 1.00 88.19 84 GLY A CA 1
ATOM 689 C C . GLY A 1 84 ? -8.481 2.540 -7.177 1.00 88.19 84 GLY A C 1
ATOM 690 O O . GLY A 1 84 ? -9.168 3.383 -6.602 1.00 88.19 84 GLY A O 1
ATOM 691 N N . TYR A 1 85 ? -8.889 1.277 -7.329 1.00 90.94 85 TYR A N 1
ATOM 692 C CA . TYR A 1 85 ? -10.189 0.829 -6.839 1.00 90.94 85 TYR A CA 1
ATOM 693 C C . TYR A 1 85 ? -10.253 0.753 -5.308 1.00 90.94 85 TYR A C 1
ATOM 695 O O . TYR A 1 85 ? -11.223 1.218 -4.713 1.00 90.94 85 TYR A O 1
ATOM 703 N N . LEU A 1 86 ? -9.198 0.264 -4.651 1.00 91.94 86 LEU A N 1
ATOM 704 C CA . LEU A 1 86 ? -9.095 0.279 -3.190 1.00 91.94 86 LEU A CA 1
ATOM 705 C C . LEU A 1 86 ? -9.163 1.703 -2.638 1.00 91.94 86 LEU A C 1
ATOM 707 O O . LEU A 1 86 ? -9.887 1.923 -1.676 1.00 91.94 86 LEU A O 1
ATOM 711 N N . LEU A 1 87 ? -8.488 2.666 -3.273 1.00 89.31 87 LEU A N 1
ATOM 712 C CA . LEU A 1 87 ? -8.565 4.078 -2.890 1.00 89.31 87 LEU A CA 1
ATOM 713 C C . LEU A 1 87 ? -10.005 4.606 -2.948 1.00 89.31 87 LEU A C 1
ATOM 715 O O . LEU A 1 87 ? -10.432 5.360 -2.076 1.00 89.31 87 LEU A O 1
ATOM 719 N N . HIS A 1 88 ? -10.773 4.193 -3.958 1.00 89.38 88 HIS A N 1
ATOM 720 C CA . HIS A 1 88 ? -12.186 4.545 -4.053 1.00 89.38 88 HIS A CA 1
ATOM 721 C C . HIS A 1 88 ? -13.018 3.908 -2.929 1.00 89.38 88 HIS A C 1
ATOM 723 O O . HIS A 1 88 ? -13.819 4.602 -2.304 1.00 89.38 88 HIS A O 1
ATOM 729 N N . LEU A 1 89 ? -12.799 2.620 -2.634 1.00 90.31 89 LEU A N 1
ATOM 730 C CA . LEU A 1 89 ? -13.513 1.883 -1.581 1.00 90.31 89 LEU A CA 1
ATOM 731 C C . LEU A 1 89 ? -13.210 2.403 -0.171 1.00 90.31 89 LEU A C 1
ATOM 733 O O . LEU A 1 89 ? -14.089 2.418 0.689 1.00 90.31 89 LEU A O 1
ATOM 737 N N . THR A 1 90 ? -11.973 2.826 0.082 1.00 87.69 90 THR A N 1
ATOM 738 C CA . THR A 1 90 ? -11.565 3.400 1.371 1.00 87.69 90 THR A CA 1
ATOM 739 C C . THR A 1 90 ? -11.980 4.865 1.510 1.00 87.69 90 THR A C 1
ATOM 741 O O . THR A 1 90 ? -12.032 5.407 2.616 1.00 87.69 90 THR A O 1
ATOM 744 N N . GLY A 1 91 ? -12.283 5.532 0.394 1.00 83.56 91 GLY A N 1
ATOM 745 C CA . GLY A 1 91 ? -12.628 6.944 0.365 1.00 83.56 91 GLY A CA 1
ATOM 746 C C . GLY A 1 91 ? -11.484 7.808 0.898 1.00 83.56 91 GLY A C 1
ATOM 747 O O . GLY A 1 91 ? -10.407 7.864 0.312 1.00 83.56 91 GLY A O 1
ATOM 748 N N . LYS A 1 92 ? -11.728 8.517 2.007 1.00 77.19 92 LYS A N 1
ATOM 749 C CA . LYS A 1 92 ? -10.731 9.387 2.663 1.00 77.19 92 LYS A CA 1
ATOM 750 C C . LYS A 1 92 ? -10.046 8.738 3.865 1.00 77.19 92 LYS A C 1
ATOM 752 O O . LYS A 1 92 ? -9.219 9.388 4.501 1.00 77.19 92 LYS A O 1
ATOM 757 N N . GLU A 1 93 ? -10.411 7.508 4.208 1.00 85.62 93 GLU A N 1
ATOM 758 C CA . GLU A 1 93 ? -9.844 6.812 5.357 1.00 85.62 93 GLU A CA 1
ATOM 759 C C . GLU A 1 93 ? -8.730 5.853 4.924 1.00 85.62 93 GLU A C 1
ATOM 761 O O . GLU A 1 93 ? -8.788 5.289 3.833 1.00 85.62 93 GLU A O 1
ATOM 766 N N . PRO A 1 94 ? -7.698 5.650 5.755 1.00 88.69 94 PRO A N 1
ATOM 767 C CA . PRO A 1 94 ? -6.668 4.658 5.476 1.00 88.69 94 PRO A CA 1
ATOM 768 C C . PRO A 1 94 ? -7.241 3.238 5.548 1.00 88.69 94 PRO A C 1
ATOM 770 O O . PRO A 1 94 ? -7.947 2.904 6.503 1.00 88.69 94 PRO A O 1
ATOM 773 N N . LEU A 1 95 ? -6.859 2.361 4.608 1.00 92.81 95 LEU A N 1
ATOM 774 C CA . LEU A 1 95 ? -7.262 0.945 4.636 1.00 92.81 95 LEU A CA 1
ATOM 775 C C . LEU A 1 95 ? -6.849 0.270 5.948 1.00 92.81 95 LEU A C 1
ATOM 777 O O . LEU A 1 95 ? -7.588 -0.539 6.500 1.00 92.81 95 LEU A O 1
ATOM 781 N N . LEU A 1 96 ? -5.656 0.607 6.443 1.00 93.88 96 LEU A N 1
ATOM 782 C CA . LEU A 1 96 ? -5.048 0.038 7.643 1.00 93.88 96 LEU A CA 1
ATOM 783 C C . LEU A 1 96 ? -4.942 1.123 8.729 1.00 93.88 96 LEU A C 1
ATOM 785 O O . LEU A 1 96 ? -3.847 1.616 9.005 1.00 93.88 96 LEU A O 1
ATOM 789 N N . PRO A 1 97 ? -6.049 1.498 9.397 1.00 91.19 97 PRO A N 1
ATOM 790 C CA . PRO A 1 97 ? -6.113 2.680 10.272 1.00 91.19 97 PRO A CA 1
ATOM 791 C C . PRO A 1 97 ? -5.235 2.596 11.525 1.00 91.19 97 PRO A C 1
ATOM 793 O O . PRO A 1 97 ? -5.097 3.559 12.270 1.00 91.19 97 PRO A O 1
ATOM 796 N N . ASN A 1 98 ? -4.667 1.423 11.790 1.00 92.50 98 ASN A N 1
ATOM 797 C CA . ASN A 1 98 ? -3.872 1.113 12.967 1.00 92.50 98 ASN A CA 1
ATOM 798 C C . ASN A 1 98 ? -2.412 0.778 12.632 1.00 92.50 98 ASN A C 1
ATOM 800 O O . ASN A 1 98 ? -1.659 0.405 13.541 1.00 92.50 98 ASN A O 1
ATOM 804 N N . LEU A 1 99 ? -2.023 0.914 11.361 1.00 93.56 99 LEU A N 1
ATOM 805 C CA . LEU A 1 99 ? -0.698 0.588 10.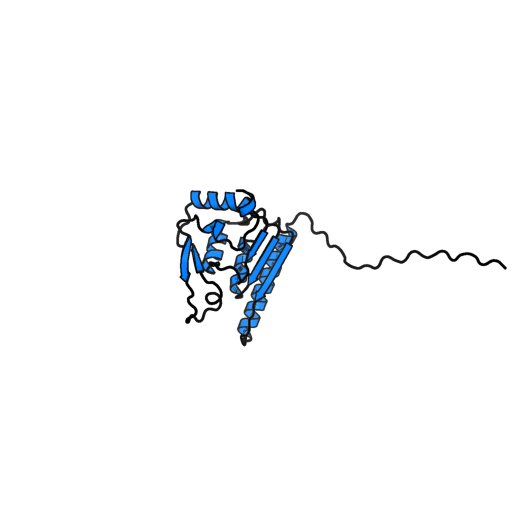856 1.00 93.56 99 LEU A CA 1
ATOM 806 C C . LEU A 1 99 ? 0.374 1.474 11.493 1.00 93.56 99 LEU A C 1
ATOM 808 O O . LEU A 1 99 ? 0.258 2.697 11.495 1.00 93.56 99 LEU A O 1
ATOM 812 N N . ARG A 1 100 ? 1.411 0.847 12.036 1.00 92.75 100 ARG A N 1
ATOM 813 C CA . ARG A 1 100 ? 2.555 1.490 12.689 1.00 92.75 100 ARG A CA 1
ATOM 814 C C . ARG A 1 100 ? 3.822 1.354 11.864 1.00 92.75 100 ARG A C 1
ATOM 816 O O . ARG A 1 100 ? 4.593 2.303 11.790 1.00 92.75 100 ARG A O 1
ATOM 823 N N . ASP A 1 101 ? 4.001 0.205 11.228 1.00 93.31 101 ASP A N 1
ATOM 824 C CA . ASP A 1 101 ? 5.204 -0.121 10.479 1.00 93.31 101 ASP A CA 1
ATOM 825 C C . ASP A 1 101 ? 4.828 -0.440 9.033 1.00 93.31 101 ASP A C 1
ATOM 827 O O . ASP A 1 101 ? 4.099 -1.400 8.774 1.00 93.31 101 ASP A O 1
ATOM 831 N N . LEU A 1 102 ? 5.317 0.362 8.092 1.00 92.06 102 LEU A N 1
ATOM 832 C CA . LEU A 1 102 ? 5.091 0.161 6.665 1.00 92.06 102 LEU A CA 1
ATOM 833 C C . LEU A 1 102 ? 6.428 0.035 5.943 1.00 92.06 102 LEU A C 1
ATOM 835 O O . LEU A 1 102 ? 7.266 0.933 5.992 1.00 92.06 102 LEU A O 1
ATOM 839 N N . THR A 1 103 ? 6.621 -1.077 5.245 1.00 90.94 103 THR A N 1
ATOM 840 C CA . THR A 1 103 ? 7.706 -1.254 4.281 1.00 90.94 103 THR A CA 1
ATOM 841 C C . THR A 1 103 ? 7.105 -1.533 2.914 1.00 90.94 103 THR A C 1
ATOM 843 O O . THR A 1 103 ? 6.426 -2.545 2.749 1.00 90.94 103 THR A O 1
ATOM 846 N N . CYS A 1 104 ? 7.386 -0.677 1.937 1.00 88.50 104 CYS A N 1
ATOM 847 C CA . CYS A 1 104 ? 6.995 -0.880 0.542 1.00 88.50 104 CYS A CA 1
ATOM 848 C C . CYS A 1 104 ? 8.232 -0.929 -0.344 1.00 88.50 104 CYS A C 1
ATOM 850 O O . CYS A 1 104 ? 9.176 -0.167 -0.143 1.00 88.50 104 CYS A O 1
ATOM 852 N N . THR A 1 105 ? 8.210 -1.807 -1.340 1.00 86.00 105 THR A N 1
ATOM 853 C CA . THR A 1 105 ? 9.191 -1.818 -2.424 1.00 86.00 105 THR A CA 1
ATOM 854 C C . THR A 1 105 ? 8.484 -1.493 -3.727 1.00 86.00 105 THR A C 1
ATOM 856 O O . THR A 1 105 ? 7.551 -2.194 -4.113 1.00 86.00 105 THR A O 1
ATOM 859 N N . PHE A 1 106 ? 8.913 -0.417 -4.375 1.00 85.88 106 PHE A N 1
ATOM 860 C CA . PHE A 1 106 ? 8.375 0.043 -5.645 1.00 85.88 106 PHE A CA 1
ATOM 861 C C . PHE A 1 106 ? 9.203 -0.537 -6.783 1.00 85.88 106 PHE A C 1
ATOM 863 O O . PHE A 1 106 ? 10.423 -0.376 -6.808 1.00 85.88 106 PHE A O 1
ATOM 870 N N . LEU A 1 107 ? 8.518 -1.213 -7.701 1.00 79.75 107 LEU A N 1
ATOM 871 C CA . LEU A 1 107 ? 9.111 -1.824 -8.896 1.00 79.75 107 LEU A CA 1
ATOM 872 C C . LEU A 1 107 ? 8.952 -0.931 -10.131 1.00 79.75 107 LEU A C 1
ATOM 874 O O . LEU A 1 107 ? 9.675 -1.073 -11.112 1.00 79.75 107 LEU A O 1
ATOM 878 N N . THR A 1 108 ? 7.985 -0.017 -10.072 1.00 81.56 108 THR A N 1
ATOM 879 C CA . THR A 1 108 ? 7.642 0.936 -11.127 1.00 81.56 108 THR A CA 1
ATOM 880 C C . THR A 1 108 ? 7.257 2.283 -10.516 1.00 81.56 108 THR A C 1
ATOM 882 O O . THR A 1 108 ? 6.799 2.319 -9.362 1.00 81.56 108 THR A O 1
ATOM 885 N N . PRO A 1 109 ? 7.367 3.393 -11.264 1.00 85.25 109 PRO A N 1
ATOM 886 C CA . PRO A 1 109 ? 6.887 4.693 -10.804 1.00 85.25 109 PRO A CA 1
ATOM 887 C C . PRO A 1 109 ? 5.404 4.662 -10.392 1.00 85.25 109 PRO A C 1
ATOM 889 O O . PRO A 1 109 ? 5.027 5.205 -9.350 1.00 85.25 109 PRO A O 1
ATOM 892 N N . GLN A 1 110 ? 4.560 3.942 -11.139 1.00 83.94 110 GLN A N 1
ATOM 893 C CA . GLN A 1 110 ? 3.113 3.871 -10.909 1.00 83.94 110 GLN A CA 1
ATOM 894 C C . GLN A 1 110 ? 2.764 3.099 -9.631 1.00 83.94 110 GLN A C 1
ATOM 896 O O . GLN A 1 110 ? 1.787 3.434 -8.954 1.00 83.94 110 GLN A O 1
ATOM 901 N N . SER A 1 111 ? 3.592 2.128 -9.230 1.00 83.38 111 SER A N 1
ATOM 902 C CA . SER A 1 111 ? 3.401 1.382 -7.982 1.00 83.38 111 SER A CA 1
ATOM 903 C C . SER A 1 111 ? 3.448 2.270 -6.729 1.00 83.38 111 SER A C 1
ATOM 905 O O . SER A 1 111 ? 2.874 1.903 -5.705 1.00 83.38 111 SER A O 1
ATOM 907 N N . THR A 1 112 ? 4.021 3.482 -6.802 1.00 87.25 112 THR A N 1
ATOM 908 C CA . THR A 1 112 ? 4.006 4.455 -5.690 1.00 87.25 112 THR A CA 1
ATOM 909 C C . THR A 1 112 ? 2.592 4.842 -5.245 1.00 87.25 112 THR A C 1
ATOM 911 O O . THR A 1 112 ? 2.389 5.168 -4.071 1.00 87.25 112 THR A O 1
ATOM 914 N N . THR A 1 113 ? 1.597 4.726 -6.133 1.00 84.38 113 THR A N 1
ATOM 915 C CA . THR A 1 113 ? 0.178 4.999 -5.844 1.00 84.38 113 THR A CA 1
ATOM 916 C C . THR A 1 113 ? -0.400 4.117 -4.738 1.00 84.38 113 THR A C 1
ATOM 918 O O . THR A 1 113 ? -1.290 4.574 -4.020 1.00 84.38 113 THR A O 1
ATOM 921 N N . MET A 1 114 ? 0.147 2.913 -4.506 1.00 87.19 114 MET A N 1
ATOM 922 C CA . MET A 1 114 ? -0.276 2.040 -3.399 1.00 87.19 114 MET A CA 1
ATOM 923 C C . MET A 1 114 ? -0.181 2.737 -2.037 1.00 87.19 114 MET A C 1
ATOM 925 O O . MET A 1 114 ? -0.957 2.474 -1.119 1.00 87.19 114 MET A O 1
ATOM 929 N N . THR A 1 115 ? 0.758 3.673 -1.920 1.00 86.00 115 THR A N 1
ATOM 930 C CA . THR A 1 115 ? 1.013 4.433 -0.702 1.00 86.00 115 THR A CA 1
ATOM 931 C C . THR A 1 115 ? -0.208 5.243 -0.265 1.00 86.00 115 THR A C 1
ATOM 933 O O . THR A 1 115 ? -0.454 5.369 0.932 1.00 86.00 115 THR A O 1
ATOM 936 N N . LEU A 1 116 ? -1.015 5.736 -1.211 1.00 85.81 116 LEU A N 1
ATOM 937 C CA . LEU A 1 116 ? -2.235 6.496 -0.914 1.00 85.81 116 LEU A CA 1
ATOM 938 C C . LEU A 1 116 ? -3.271 5.672 -0.142 1.00 85.81 116 LEU A C 1
ATOM 940 O O . LEU A 1 116 ? -4.020 6.224 0.655 1.00 85.81 116 LEU A O 1
ATOM 944 N N . VAL A 1 117 ? -3.299 4.358 -0.366 1.00 89.00 117 VAL A N 1
ATOM 945 C CA . VAL A 1 117 ? -4.226 3.429 0.295 1.00 89.00 117 VAL A CA 1
ATOM 946 C C . VAL A 1 117 ? -3.695 2.996 1.667 1.00 89.00 117 VAL A C 1
ATOM 948 O O . VAL A 1 117 ? -4.466 2.739 2.595 1.00 89.00 117 VAL A O 1
ATOM 951 N N . LEU A 1 118 ? -2.369 2.883 1.791 1.00 90.06 118 LEU A N 1
ATOM 952 C CA . LEU A 1 118 ? -1.699 2.258 2.933 1.00 90.06 118 LEU A CA 1
ATOM 953 C C . LEU A 1 118 ? -1.262 3.241 4.020 1.00 90.06 118 LEU A C 1
ATOM 955 O O . LEU A 1 118 ? -1.147 2.839 5.181 1.00 90.06 118 LEU A O 1
ATOM 959 N N . LEU A 1 119 ? -0.991 4.502 3.674 1.00 88.81 119 LEU A N 1
ATOM 960 C CA . LEU A 1 119 ? -0.543 5.485 4.653 1.00 88.81 119 LEU A CA 1
ATOM 961 C C . LEU A 1 119 ? -1.623 5.740 5.698 1.00 88.81 119 LEU A C 1
ATOM 963 O O . LEU A 1 119 ? -2.727 6.167 5.381 1.00 88.81 119 LEU A O 1
ATOM 967 N N . SER A 1 120 ? -1.259 5.531 6.960 1.00 86.44 120 SER A N 1
ATOM 968 C CA . SER A 1 120 ? -2.106 5.795 8.116 1.00 86.44 120 SER A CA 1
ATOM 969 C C . SER A 1 120 ? -1.492 6.888 8.996 1.00 86.44 120 SER A C 1
ATOM 971 O O . SER A 1 120 ? -0.274 6.880 9.205 1.00 86.44 120 SER A O 1
ATOM 973 N N . PRO A 1 121 ? -2.310 7.750 9.633 1.00 85.44 121 PRO A N 1
ATOM 974 C CA . PRO A 1 121 ? -1.874 8.666 10.688 1.00 85.44 121 PRO A CA 1
ATOM 975 C C . PRO A 1 121 ? -1.348 7.983 11.967 1.00 85.44 121 PRO A C 1
ATOM 977 O O . PRO A 1 121 ? -1.157 8.630 12.995 1.00 85.44 121 PRO A O 1
ATOM 980 N N . THR A 1 122 ? -1.172 6.665 11.971 1.00 88.25 122 THR A N 1
ATOM 981 C CA . THR A 1 122 ? -0.595 5.920 13.097 1.00 88.25 122 THR A CA 1
ATOM 982 C C . THR A 1 122 ? 0.807 5.390 12.812 1.00 88.25 122 THR A C 1
ATOM 984 O O . THR A 1 122 ? 1.381 4.735 13.683 1.00 88.25 122 THR A O 1
ATOM 987 N N . ILE A 1 123 ? 1.349 5.649 11.616 1.00 89.69 123 ILE A N 1
ATOM 988 C CA . ILE A 1 123 ? 2.662 5.153 11.205 1.00 89.69 123 ILE A CA 1
ATOM 989 C C . ILE A 1 123 ? 3.753 5.786 12.074 1.00 89.69 123 ILE A C 1
ATOM 991 O O . ILE A 1 123 ? 3.873 7.005 12.168 1.00 89.69 123 ILE A O 1
ATOM 995 N N . SER A 1 124 ? 4.556 4.930 12.699 1.00 89.31 124 SER A N 1
ATOM 996 C CA . SER A 1 124 ? 5.756 5.275 13.462 1.00 89.31 124 SER A CA 1
ATOM 997 C C . SER A 1 124 ? 7.047 4.920 12.728 1.00 89.31 124 SER A C 1
ATOM 999 O O . SER A 1 124 ? 8.083 5.511 13.013 1.00 89.31 124 SER A O 1
ATOM 1001 N N . SER A 1 125 ? 6.994 3.960 11.805 1.00 90.44 125 SER A N 1
ATOM 1002 C CA . SER A 1 125 ? 8.132 3.516 11.006 1.00 90.44 125 SER A CA 1
ATOM 1003 C C . SER A 1 125 ? 7.709 3.349 9.553 1.00 90.44 125 SER A C 1
ATOM 1005 O O . SER A 1 125 ? 6.739 2.652 9.249 1.00 90.44 125 SER A O 1
ATOM 1007 N N . LEU A 1 126 ? 8.440 3.999 8.656 1.00 90.88 126 LEU A N 1
ATOM 1008 C CA . LEU A 1 126 ? 8.158 4.011 7.231 1.00 90.88 126 LEU A CA 1
ATOM 1009 C C . LEU A 1 126 ? 9.439 3.735 6.458 1.00 90.88 126 LEU A C 1
ATOM 1011 O O . LEU A 1 126 ? 10.461 4.383 6.673 1.00 90.88 126 LEU A O 1
ATOM 1015 N N . THR A 1 127 ? 9.386 2.771 5.551 1.00 91.44 127 THR A N 1
ATOM 1016 C CA . THR A 1 127 ? 10.509 2.410 4.691 1.00 91.44 127 THR A CA 1
ATOM 1017 C C . THR A 1 127 ? 10.012 2.248 3.266 1.00 91.44 127 THR A C 1
ATOM 1019 O O . THR A 1 127 ? 9.143 1.423 2.985 1.00 91.44 127 THR A O 1
ATOM 1022 N N . TYR A 1 128 ? 10.591 3.032 2.366 1.00 90.19 128 TYR A N 1
ATOM 1023 C CA . TYR A 1 128 ? 10.379 2.913 0.934 1.00 90.19 128 TYR A CA 1
ATOM 1024 C C . TYR A 1 128 ? 11.666 2.422 0.291 1.00 90.19 128 TYR A C 1
ATOM 1026 O O . TYR A 1 128 ? 12.709 3.053 0.435 1.00 90.19 128 TYR A O 1
ATOM 1034 N N . ASN A 1 129 ? 11.575 1.308 -0.422 1.00 88.69 129 ASN A N 1
ATOM 1035 C CA . ASN A 1 129 ? 12.641 0.804 -1.268 1.00 88.69 129 ASN A CA 1
ATOM 1036 C C . ASN A 1 129 ? 12.239 1.040 -2.720 1.00 88.69 129 ASN A C 1
ATOM 1038 O O . ASN A 1 129 ? 11.086 0.820 -3.088 1.00 88.69 129 ASN A O 1
ATOM 1042 N N . VAL A 1 130 ? 13.187 1.465 -3.542 1.00 86.69 130 VAL A N 1
ATOM 1043 C CA . VAL A 1 130 ? 13.007 1.549 -4.989 1.00 86.69 130 VAL A CA 1
ATOM 1044 C C . VAL A 1 130 ? 13.915 0.496 -5.592 1.00 86.69 130 VAL A C 1
ATOM 1046 O O . VAL A 1 130 ? 15.126 0.541 -5.387 1.00 86.69 130 VAL A O 1
ATOM 1049 N N . ASP A 1 131 ? 13.326 -0.467 -6.289 1.00 81.06 131 ASP A N 1
ATOM 1050 C CA . ASP A 1 131 ? 14.081 -1.464 -7.032 1.00 81.06 131 ASP A CA 1
ATOM 1051 C C . ASP A 1 131 ? 14.143 -1.033 -8.494 1.00 81.06 131 ASP A C 1
ATOM 1053 O O . ASP A 1 131 ? 13.210 -1.242 -9.270 1.00 81.06 131 ASP A O 1
ATOM 1057 N N . MET A 1 132 ? 15.263 -0.409 -8.853 1.00 72.69 132 MET A N 1
ATOM 1058 C CA . MET A 1 132 ? 15.544 -0.012 -10.228 1.00 72.69 132 MET A CA 1
ATOM 1059 C C . MET A 1 132 ? 16.217 -1.134 -11.040 1.00 72.69 132 MET A C 1
ATOM 1061 O O . MET A 1 132 ? 16.162 -1.112 -12.260 1.00 72.69 132 MET A O 1
ATOM 1065 N N . GLY A 1 133 ? 16.664 -2.231 -10.418 1.00 67.81 133 GLY A N 1
ATOM 1066 C CA . GLY A 1 133 ? 17.229 -3.396 -11.123 1.00 67.81 133 GLY A CA 1
ATOM 1067 C C . GLY A 1 133 ? 18.365 -3.056 -12.093 1.00 67.81 133 GLY A C 1
ATOM 1068 O O . GLY A 1 133 ? 18.893 -1.947 -12.084 1.00 67.81 133 GLY A O 1
ATOM 1069 N N . ASP A 1 134 ? 18.721 -4.021 -12.942 1.00 63.66 134 ASP A N 1
ATOM 1070 C CA . ASP A 1 134 ? 19.813 -3.895 -13.916 1.00 63.66 134 ASP A CA 1
ATOM 1071 C C . ASP A 1 134 ? 19.266 -3.542 -15.312 1.00 63.66 134 ASP A C 1
ATOM 1073 O O . ASP A 1 134 ? 19.374 -4.327 -16.255 1.00 63.66 134 ASP A O 1
ATOM 1077 N N . VAL A 1 135 ? 18.607 -2.387 -15.441 1.00 64.38 135 VAL A N 1
ATOM 1078 C CA . VAL A 1 135 ? 18.055 -1.902 -16.719 1.00 64.38 135 VAL A CA 1
ATOM 1079 C C . VAL A 1 135 ? 18.691 -0.565 -17.090 1.00 64.38 135 VAL A C 1
ATOM 1081 O O . VAL A 1 135 ? 18.848 0.310 -16.238 1.00 64.38 135 VAL A O 1
ATOM 1084 N N . ASP A 1 136 ? 19.024 -0.399 -18.371 1.00 71.38 136 ASP A N 1
ATOM 1085 C CA . ASP A 1 136 ? 19.399 0.897 -18.937 1.00 71.38 136 ASP A CA 1
ATOM 1086 C C . ASP A 1 136 ? 18.148 1.773 -19.044 1.00 71.38 136 ASP A C 1
ATOM 1088 O O . ASP A 1 136 ? 17.385 1.685 -20.004 1.00 71.38 136 ASP A O 1
ATOM 1092 N N . TYR A 1 137 ? 17.922 2.590 -18.021 1.00 72.94 137 TYR A N 1
ATOM 1093 C CA . TYR A 1 137 ? 16.857 3.584 -18.020 1.00 72.94 137 TYR A CA 1
ATOM 1094 C C . TYR A 1 137 ? 17.172 4.723 -18.974 1.00 72.94 137 TYR A C 1
ATOM 1096 O O . TYR A 1 137 ? 18.279 5.277 -18.953 1.00 72.94 137 TYR A O 1
ATOM 1104 N N . ASP A 1 138 ? 16.178 5.126 -19.757 1.00 83.00 138 ASP A N 1
ATOM 1105 C CA . ASP A 1 138 ? 16.286 6.360 -20.514 1.00 83.00 138 ASP A CA 1
ATOM 1106 C C . ASP A 1 138 ? 15.968 7.592 -19.641 1.00 83.00 138 ASP A C 1
ATOM 1108 O O . ASP A 1 138 ? 15.641 7.519 -18.451 1.00 83.00 138 ASP A O 1
ATOM 1112 N N . LEU A 1 139 ? 16.128 8.780 -20.227 1.00 82.38 139 LEU A N 1
ATOM 1113 C CA . LEU A 1 139 ? 15.867 10.038 -19.525 1.00 82.38 139 LEU A CA 1
ATOM 1114 C C . LEU A 1 139 ? 14.383 10.234 -19.176 1.00 82.38 139 LEU A C 1
ATOM 1116 O O . LEU A 1 139 ? 14.085 11.004 -18.260 1.00 82.38 139 LEU A O 1
ATOM 1120 N N . GLU A 1 140 ? 13.463 9.614 -19.912 1.00 84.69 140 GLU A N 1
ATOM 1121 C CA . GLU A 1 140 ? 12.025 9.713 -19.664 1.00 84.69 140 GLU A CA 1
ATOM 1122 C C . GLU A 1 140 ? 11.638 8.859 -18.454 1.00 84.69 140 GLU A C 1
ATOM 1124 O O . GLU A 1 140 ? 10.974 9.370 -17.547 1.00 84.69 140 GLU A O 1
ATOM 1129 N N . ASP A 1 141 ? 12.163 7.637 -18.361 1.00 82.00 141 ASP A N 1
ATOM 1130 C CA . ASP A 1 141 ? 11.968 6.748 -17.214 1.00 82.00 141 ASP A CA 1
ATOM 1131 C C . ASP A 1 141 ? 12.479 7.378 -15.910 1.00 82.00 141 ASP A C 1
ATOM 1133 O O . ASP A 1 141 ? 11.806 7.360 -14.873 1.00 82.00 141 ASP A O 1
ATOM 1137 N N . ILE A 1 142 ? 13.672 7.987 -15.951 1.00 85.75 142 ILE A N 1
ATOM 1138 C CA . ILE A 1 142 ? 14.258 8.675 -14.791 1.00 85.75 142 ILE A CA 1
ATOM 1139 C C . ILE A 1 142 ? 13.351 9.826 -14.347 1.00 85.75 142 ILE A C 1
ATOM 1141 O O . ILE A 1 142 ? 13.093 9.992 -13.152 1.00 85.75 142 ILE A O 1
ATOM 1145 N N . ARG A 1 143 ? 12.831 10.616 -15.293 1.00 89.12 143 ARG A N 1
ATOM 1146 C CA . ARG A 1 143 ? 11.910 11.720 -14.986 1.00 89.12 143 ARG A CA 1
ATOM 1147 C C . ARG A 1 143 ? 10.603 11.224 -14.386 1.00 89.12 143 ARG A C 1
ATOM 1149 O O . ARG A 1 143 ? 10.083 11.863 -13.469 1.00 89.12 143 ARG A O 1
ATOM 1156 N N . GLU A 1 144 ? 10.071 10.105 -14.868 1.00 89.56 144 GLU A N 1
ATOM 1157 C CA . GLU A 1 144 ? 8.856 9.516 -14.309 1.00 89.56 144 GLU A CA 1
ATOM 1158 C C . GLU A 1 144 ? 9.068 9.078 -12.852 1.00 89.56 144 GLU A C 1
ATOM 1160 O O . GLU A 1 144 ? 8.245 9.388 -11.977 1.00 89.56 144 GLU A O 1
ATOM 1165 N N . TRP A 1 145 ? 10.205 8.441 -12.559 1.00 88.88 145 TRP A N 1
ATOM 1166 C CA . TRP A 1 145 ? 10.614 8.121 -11.192 1.00 88.88 145 TRP A CA 1
ATOM 1167 C C . TRP A 1 145 ? 10.747 9.367 -10.321 1.00 88.88 145 TRP A C 1
ATOM 1169 O O . TRP A 1 145 ? 10.186 9.405 -9.224 1.00 88.88 145 TRP A O 1
ATOM 1179 N N . GLU A 1 146 ? 11.434 10.407 -10.796 1.00 91.56 146 GLU A N 1
ATOM 1180 C CA . GLU A 1 146 ? 11.574 11.665 -10.060 1.00 91.56 146 GLU A CA 1
ATOM 1181 C C . GLU A 1 146 ? 10.212 12.284 -9.726 1.00 91.56 146 GLU A C 1
ATOM 1183 O O . GLU A 1 146 ? 9.972 12.679 -8.581 1.00 91.56 146 GLU A O 1
ATOM 1188 N N . CYS A 1 147 ? 9.300 12.352 -10.698 1.00 92.38 147 CYS A N 1
ATOM 1189 C CA . CYS A 1 147 ? 7.948 12.874 -10.497 1.00 92.38 147 CYS A CA 1
ATOM 1190 C C . CYS A 1 147 ? 7.161 12.049 -9.471 1.00 92.38 147 CYS A C 1
ATOM 1192 O O . CYS A 1 147 ? 6.510 12.612 -8.580 1.00 92.38 147 CYS A O 1
ATOM 1194 N N . SER A 1 148 ? 7.248 10.725 -9.562 1.00 90.75 148 SER A N 1
ATOM 1195 C CA . SER A 1 148 ? 6.541 9.804 -8.671 1.00 90.75 148 SER A CA 1
ATOM 1196 C C . SER A 1 148 ? 7.073 9.887 -7.240 1.00 90.75 148 SER A C 1
ATOM 1198 O O . SER A 1 148 ? 6.295 10.018 -6.295 1.00 90.75 148 SER A O 1
ATOM 1200 N N . LEU A 1 149 ? 8.397 9.924 -7.061 1.00 91.19 149 LEU A N 1
ATOM 1201 C CA . LEU A 1 149 ? 9.038 10.055 -5.750 1.00 91.19 149 LEU A CA 1
ATOM 1202 C C . LEU A 1 149 ? 8.795 11.426 -5.110 1.00 91.19 149 LEU A C 1
ATOM 1204 O O . LEU A 1 149 ? 8.545 11.502 -3.906 1.00 91.19 149 LEU A O 1
ATOM 1208 N N . ARG A 1 150 ? 8.804 12.512 -5.896 1.00 92.12 150 ARG A N 1
ATOM 1209 C CA . ARG A 1 150 ? 8.425 13.849 -5.402 1.00 92.12 150 ARG A CA 1
ATOM 1210 C C . ARG A 1 150 ? 6.994 13.847 -4.874 1.00 92.12 150 ARG A C 1
ATOM 1212 O O . ARG A 1 150 ? 6.758 14.307 -3.758 1.00 92.12 150 ARG A O 1
ATOM 1219 N N . SER A 1 151 ? 6.063 13.279 -5.638 1.00 91.12 151 SER A N 1
ATOM 1220 C CA . SER A 1 151 ? 4.654 13.176 -5.244 1.00 91.12 151 SER A CA 1
ATOM 1221 C C . SER A 1 151 ? 4.488 12.334 -3.977 1.00 91.12 151 SER A C 1
ATOM 1223 O O . SER A 1 151 ? 3.831 12.761 -3.026 1.00 91.12 151 SER A O 1
ATOM 1225 N N . LEU A 1 152 ? 5.155 11.178 -3.922 1.00 91.12 152 LEU A N 1
ATOM 1226 C CA . LEU A 1 152 ? 5.191 10.289 -2.764 1.00 91.12 152 LEU A CA 1
ATOM 1227 C C . LEU A 1 152 ? 5.672 11.010 -1.499 1.00 91.12 152 LEU A C 1
ATOM 1229 O O . LEU A 1 152 ? 5.054 10.882 -0.438 1.00 91.12 152 LEU A O 1
ATOM 1233 N N . PHE A 1 153 ? 6.758 11.780 -1.602 1.00 88.56 153 PHE A N 1
ATOM 1234 C CA . PHE A 1 153 ? 7.308 12.538 -0.482 1.00 88.56 153 PHE A CA 1
ATOM 1235 C C . PHE A 1 153 ? 6.339 13.620 0.004 1.00 88.56 153 PHE A C 1
ATOM 1237 O O . PHE A 1 153 ? 6.132 13.761 1.212 1.00 88.56 153 PHE A O 1
ATOM 1244 N N . SER A 1 154 ? 5.707 14.354 -0.917 1.00 89.12 154 SER A N 1
ATOM 1245 C CA . SER A 1 154 ? 4.697 15.361 -0.580 1.00 89.12 154 SER A CA 1
ATOM 1246 C C . SER A 1 154 ? 3.497 14.749 0.145 1.00 89.12 154 SER A C 1
ATOM 1248 O O . SER A 1 154 ? 3.101 15.255 1.194 1.00 89.12 154 SER A O 1
ATOM 1250 N N . ILE A 1 155 ? 2.962 13.633 -0.359 1.00 86.94 155 ILE A N 1
ATOM 1251 C CA . ILE A 1 155 ? 1.847 12.901 0.263 1.00 86.94 155 ILE A CA 1
ATOM 1252 C C . ILE A 1 155 ? 2.243 12.400 1.655 1.00 86.94 155 ILE A C 1
ATOM 1254 O O . ILE A 1 155 ? 1.520 12.612 2.629 1.00 86.94 155 ILE A O 1
ATOM 1258 N N . THR A 1 156 ? 3.413 11.766 1.757 1.00 87.12 156 THR A N 1
ATOM 1259 C CA . THR A 1 156 ? 3.921 11.220 3.020 1.00 87.12 156 THR A CA 1
ATOM 1260 C C . THR A 1 156 ? 4.094 12.325 4.055 1.00 87.12 156 THR A C 1
ATOM 1262 O O . THR A 1 156 ? 3.656 12.174 5.190 1.00 87.12 156 THR A O 1
ATOM 1265 N N . SER A 1 157 ? 4.670 13.462 3.661 1.00 84.25 157 SER A N 1
ATOM 1266 C CA . SER A 1 157 ? 4.874 14.615 4.541 1.00 84.25 157 SER A CA 1
ATOM 1267 C C . SER A 1 157 ? 3.555 15.246 4.983 1.00 84.25 157 SER A C 1
ATOM 1269 O O . SER A 1 157 ? 3.404 15.587 6.153 1.00 84.25 157 SER A O 1
ATOM 1271 N N . TYR A 1 158 ? 2.578 15.364 4.082 1.00 83.12 158 TYR A N 1
ATOM 1272 C CA . TYR A 1 158 ? 1.243 15.857 4.418 1.00 83.12 158 TYR A CA 1
ATOM 1273 C C . TYR A 1 158 ? 0.552 14.975 5.468 1.00 83.12 158 TYR A C 1
ATOM 1275 O O . TYR A 1 158 ? 0.026 15.483 6.456 1.00 83.12 158 TYR A O 1
ATOM 1283 N N . ILE A 1 159 ? 0.604 13.651 5.303 1.00 79.00 159 ILE A N 1
ATOM 1284 C CA . ILE A 1 159 ? 0.032 12.709 6.276 1.00 79.00 159 ILE A CA 1
ATOM 1285 C C . ILE A 1 159 ? 0.845 12.716 7.577 1.00 79.00 159 ILE A C 1
ATOM 1287 O O . ILE A 1 159 ? 0.262 12.703 8.660 1.00 79.00 159 ILE A O 1
ATOM 1291 N N . ALA A 1 160 ? 2.173 12.835 7.493 1.00 73.75 160 ALA A N 1
ATOM 1292 C CA . ALA A 1 160 ? 3.046 12.958 8.656 1.00 73.75 160 ALA A CA 1
ATOM 1293 C C . ALA A 1 160 ? 2.738 14.212 9.498 1.00 73.75 160 ALA A C 1
ATOM 1295 O O . ALA A 1 160 ? 2.799 14.164 10.723 1.00 73.75 160 ALA A O 1
ATOM 1296 N N . GLN A 1 161 ? 2.345 15.326 8.873 1.00 68.00 161 GLN A N 1
ATOM 1297 C CA . GLN A 1 161 ? 1.915 16.542 9.579 1.00 68.00 161 GLN A CA 1
ATOM 1298 C C . GLN A 1 161 ? 0.587 16.369 10.328 1.00 68.00 161 GLN A C 1
ATOM 1300 O O . GLN A 1 161 ? 0.325 17.088 11.290 1.00 68.00 161 GLN A O 1
ATOM 1305 N N . GLN A 1 162 ? -0.249 15.411 9.923 1.00 64.81 162 GLN A N 1
ATOM 1306 C CA . GLN A 1 162 ? -1.483 15.071 10.636 1.00 64.81 162 GLN A CA 1
ATOM 1307 C C . GLN A 1 162 ? -1.232 14.159 11.851 1.00 64.81 162 GLN A C 1
ATOM 1309 O O . GLN A 1 162 ? -2.141 13.929 12.654 1.00 64.81 162 GLN A O 1
ATOM 1314 N N . LEU A 1 163 ? 0.001 13.672 12.035 1.00 56.31 163 LEU A N 1
ATOM 1315 C CA . LEU A 1 163 ? 0.423 12.931 13.221 1.00 56.31 163 LEU A CA 1
ATOM 1316 C C . LEU A 1 163 ? 0.535 13.908 14.401 1.00 56.31 163 LEU A C 1
ATOM 1318 O O . LEU A 1 163 ? 1.334 14.840 14.385 1.00 56.31 163 LEU A O 1
ATOM 1322 N N . ARG A 1 164 ? -0.233 13.684 15.474 1.00 50.00 164 ARG A N 1
ATOM 1323 C CA . ARG A 1 164 ? -0.316 14.557 16.670 1.00 50.00 164 ARG A CA 1
ATOM 1324 C C . ARG A 1 164 ? 0.985 14.737 17.484 1.00 50.00 164 ARG A C 1
ATOM 1326 O O . ARG A 1 164 ? 0.934 15.280 18.584 1.00 50.00 164 ARG A O 1
ATOM 1333 N N . SER A 1 165 ? 2.147 14.316 16.995 1.00 44.78 165 SER A N 1
ATOM 1334 C CA . SER A 1 165 ? 3.444 14.621 17.605 1.00 44.78 165 SER A CA 1
ATOM 1335 C C . SER A 1 165 ? 4.582 14.291 16.638 1.00 44.78 165 SER A C 1
ATOM 1337 O O . SER A 1 165 ? 4.950 13.131 16.486 1.00 44.78 165 SER A O 1
ATOM 1339 N N . SER A 1 166 ? 5.181 15.309 16.024 1.00 36.53 166 SER A N 1
ATOM 1340 C CA . SER A 1 166 ? 6.495 15.201 15.388 1.00 36.53 166 SER A CA 1
ATOM 1341 C C . SER A 1 166 ? 7.554 15.682 16.383 1.00 36.53 166 SER A C 1
ATOM 1343 O O . SER A 1 166 ? 7.748 16.887 16.557 1.00 36.53 166 SER A O 1
ATOM 1345 N N . ARG A 1 167 ? 8.226 14.762 17.085 1.00 34.81 167 ARG A N 1
ATOM 1346 C CA . ARG A 1 167 ? 9.466 15.103 17.795 1.00 34.81 167 ARG A CA 1
ATOM 1347 C C . ARG A 1 167 ? 10.623 14.952 16.819 1.00 34.81 167 ARG A C 1
ATOM 1349 O O . ARG A 1 167 ? 10.992 13.837 16.472 1.00 34.81 167 ARG A O 1
ATOM 1356 N N . PHE A 1 168 ? 11.192 16.075 16.402 1.00 28.67 168 PHE A N 1
ATOM 1357 C CA . PHE A 1 168 ? 12.526 16.089 15.822 1.00 28.67 168 PHE A CA 1
ATOM 1358 C C . PHE A 1 168 ? 13.516 15.848 16.963 1.00 28.67 168 PHE A C 1
ATOM 1360 O O . PHE A 1 168 ? 13.666 16.691 17.846 1.00 28.67 168 PHE A O 1
ATOM 1367 N N . ALA A 1 169 ? 14.132 14.669 16.999 1.00 32.12 169 ALA A N 1
ATOM 1368 C CA . ALA A 1 169 ? 15.347 14.484 17.773 1.00 32.12 169 ALA A CA 1
ATOM 1369 C C . ALA A 1 169 ? 16.494 15.043 16.927 1.00 32.12 169 ALA A C 1
ATOM 1371 O O . ALA A 1 169 ? 16.855 14.459 15.907 1.00 32.12 169 ALA A O 1
ATOM 1372 N N . ASP A 1 170 ? 17.012 16.199 17.337 1.00 35.25 170 ASP A N 1
ATOM 1373 C CA . ASP A 1 170 ? 18.291 16.710 16.862 1.00 35.25 170 ASP A CA 1
ATOM 1374 C C . ASP A 1 170 ? 19.378 15.724 17.310 1.00 35.25 170 ASP A C 1
ATOM 1376 O O . ASP A 1 170 ? 19.745 15.662 18.487 1.00 35.25 170 ASP A O 1
ATOM 1380 N N . VAL A 1 171 ? 19.835 14.869 16.395 1.00 44.91 171 VAL A N 1
ATOM 1381 C CA . VAL A 1 171 ? 21.030 14.057 16.622 1.00 44.91 171 VAL A CA 1
ATOM 1382 C C . VAL A 1 171 ? 22.223 14.960 16.339 1.00 44.91 171 VAL A C 1
ATOM 1384 O O . VAL A 1 171 ? 22.771 14.955 15.242 1.00 44.91 171 VAL A O 1
ATOM 1387 N N . GLY A 1 172 ? 22.628 15.717 17.358 1.00 41.25 172 GLY A N 1
ATOM 1388 C CA . GLY A 1 172 ? 23.978 16.270 17.428 1.00 41.25 172 GLY A CA 1
ATOM 1389 C C . GLY A 1 172 ? 24.093 17.787 17.498 1.00 41.25 172 GLY A C 1
ATOM 1390 O O . GLY A 1 172 ? 24.780 18.383 16.677 1.00 41.25 172 GLY A O 1
ATOM 1391 N N . SER A 1 173 ? 23.592 18.388 18.572 1.00 36.84 173 SER A N 1
ATOM 1392 C CA . SER A 1 173 ? 24.321 19.502 19.182 1.00 36.84 173 SER A CA 1
ATOM 1393 C C . SER A 1 173 ? 25.239 18.913 20.262 1.00 36.84 173 SER A C 1
ATOM 1395 O O . SER A 1 173 ? 24.724 18.321 21.215 1.00 36.84 173 SER A O 1
ATOM 1397 N N . PRO A 1 174 ? 26.580 18.987 20.145 1.00 42.44 174 PRO A N 1
ATOM 1398 C CA . PRO A 1 174 ? 27.451 18.541 21.221 1.00 42.44 174 PRO A CA 1
ATOM 1399 C C . PRO A 1 174 ? 27.184 19.414 22.448 1.00 42.44 174 PRO A C 1
ATOM 1401 O O . PRO A 1 174 ? 27.317 20.637 22.396 1.00 42.44 174 PRO A O 1
ATOM 1404 N N . SER A 1 175 ? 26.788 18.782 23.553 1.00 43.50 175 SER A N 1
ATOM 1405 C CA . SER A 1 175 ? 26.725 19.438 24.855 1.00 43.50 175 SER A CA 1
ATOM 1406 C C . SER A 1 175 ? 28.065 20.134 25.126 1.00 43.50 175 SER A C 1
ATOM 1408 O O . SER A 1 175 ? 29.109 19.497 24.946 1.00 43.50 175 SER A O 1
ATOM 1410 N N . PRO A 1 176 ? 28.086 21.405 25.566 1.00 41.75 176 PRO A N 1
ATOM 1411 C CA . PRO A 1 176 ? 29.323 22.018 26.019 1.00 41.75 176 PRO A CA 1
ATOM 1412 C C . PRO A 1 176 ? 29.853 21.183 27.187 1.00 41.75 176 PRO A C 1
ATOM 1414 O O . PRO A 1 176 ? 29.142 20.932 28.162 1.00 41.75 176 PRO A O 1
ATOM 1417 N N . LEU A 1 177 ? 31.085 20.694 27.039 1.00 41.53 177 LEU A N 1
ATOM 1418 C CA . LEU A 1 177 ? 31.782 19.941 28.074 1.00 41.53 177 LEU A CA 1
ATOM 1419 C C . LEU A 1 177 ? 31.733 20.730 29.394 1.00 41.53 177 LEU A C 1
ATOM 1421 O O . LEU A 1 177 ? 31.958 21.944 29.378 1.00 41.53 177 LEU A O 1
ATOM 1425 N N . PRO A 1 178 ? 31.471 20.077 30.539 1.00 43.41 178 PRO A N 1
ATOM 1426 C CA . PRO A 1 178 ? 31.612 20.734 31.826 1.00 43.41 178 PRO A CA 1
ATOM 1427 C C . PRO A 1 178 ? 33.069 21.183 31.986 1.00 43.41 178 PRO A C 1
ATOM 1429 O O . PRO A 1 178 ? 33.995 20.381 31.858 1.00 43.41 178 PRO A O 1
ATOM 1432 N N . LEU A 1 179 ? 33.261 22.479 32.243 1.00 40.31 179 LEU A N 1
ATOM 1433 C CA . LEU A 1 179 ? 34.537 23.044 32.668 1.00 40.31 179 LEU A CA 1
ATOM 1434 C C . LEU A 1 179 ? 35.000 22.273 33.906 1.00 40.31 179 LEU A C 1
ATOM 1436 O O . LEU A 1 179 ? 34.454 22.435 34.997 1.00 40.31 179 LEU A O 1
ATOM 1440 N N . TYR A 1 180 ? 35.997 21.410 33.726 1.00 41.66 180 TYR A N 1
ATOM 1441 C CA . TYR A 1 180 ? 36.720 20.820 34.836 1.00 41.66 180 TYR A CA 1
ATOM 1442 C C . TYR A 1 180 ? 37.359 21.954 35.640 1.00 41.66 180 TYR A C 1
ATOM 1444 O O . TYR A 1 180 ? 38.196 22.704 35.134 1.00 41.66 180 TYR A O 1
ATOM 1452 N N . HIS A 1 181 ? 36.954 22.071 36.902 1.00 45.03 181 HIS A N 1
ATOM 1453 C CA . HIS A 1 181 ? 37.693 22.823 37.901 1.00 45.03 181 HIS A CA 1
ATOM 1454 C C . HIS A 1 181 ? 39.113 22.250 37.988 1.00 45.03 181 HIS A C 1
ATOM 1456 O O . HIS A 1 181 ? 39.299 21.085 38.346 1.00 45.03 181 HIS A O 1
ATOM 1462 N N . LEU A 1 182 ? 40.109 23.072 37.650 1.00 45.50 182 LEU A N 1
ATOM 1463 C CA . LEU A 1 182 ? 41.504 22.797 37.973 1.00 45.50 182 LEU A CA 1
ATOM 1464 C C . LEU A 1 182 ? 41.649 22.638 39.497 1.00 45.50 182 LEU A C 1
ATOM 1466 O O . LEU A 1 182 ? 41.160 23.497 40.238 1.00 45.50 182 LEU A O 1
ATOM 1470 N N . PRO A 1 183 ? 42.352 21.607 39.989 1.00 45.88 183 PRO A N 1
ATOM 1471 C CA . PRO A 1 183 ? 42.809 21.596 41.366 1.00 45.88 183 PRO A CA 1
ATOM 1472 C C . PRO A 1 183 ? 43.909 22.651 41.535 1.00 45.88 183 PRO A C 1
ATOM 1474 O O . PRO A 1 183 ? 44.845 22.729 40.738 1.00 45.88 183 PRO A O 1
ATOM 1477 N N . ALA A 1 184 ? 43.787 23.466 42.582 1.00 46.88 184 ALA A N 1
ATOM 1478 C CA . ALA A 1 184 ? 44.834 24.381 43.010 1.00 46.88 184 ALA A CA 1
ATOM 1479 C C . ALA A 1 184 ? 46.124 23.595 43.299 1.00 46.88 184 ALA A C 1
ATOM 1481 O O . ALA A 1 184 ? 46.118 22.664 44.107 1.00 46.88 184 ALA A O 1
ATOM 1482 N N . GLN A 1 185 ? 47.225 23.964 42.640 1.00 41.44 185 GLN A N 1
ATOM 1483 C CA . GLN A 1 185 ? 48.554 23.537 43.066 1.00 41.44 185 GLN A CA 1
ATOM 1484 C C . GLN A 1 185 ? 49.012 24.387 44.260 1.00 41.44 185 GLN A C 1
ATOM 1486 O O . GLN A 1 185 ? 48.804 25.602 44.244 1.00 41.44 185 GLN A O 1
ATOM 1491 N N . PRO A 1 186 ? 49.644 23.780 45.278 1.00 51.34 186 PRO A N 1
ATOM 1492 C CA . PRO A 1 186 ? 50.281 24.507 46.362 1.00 51.34 186 PRO A CA 1
ATOM 1493 C C . PRO A 1 186 ? 51.738 24.836 46.008 1.00 51.34 186 PRO A C 1
ATOM 1495 O O . PRO A 1 186 ? 52.516 23.931 45.710 1.00 51.34 186 PRO A O 1
ATOM 1498 N N . THR A 1 187 ? 52.104 26.112 46.119 1.00 51.28 187 THR A N 1
ATOM 1499 C CA . THR A 1 187 ? 53.452 26.594 46.475 1.00 51.28 187 THR A CA 1
ATOM 1500 C C . THR A 1 187 ? 53.311 27.911 47.208 1.00 51.28 187 THR A C 1
ATOM 1502 O O . THR A 1 187 ? 52.598 28.781 46.656 1.00 51.28 187 THR A O 1
#

Sequence (187 aa):
MRLLWCNLDSLHPLLAPLTSYIRVGHHDTRVTNSRELELFHKIYMLDGFVDPEEWDRVVQRAKYVRSLRMTPVSTVGLVSSTWGYLLHLTGKEPLLPNLRDLTCTFLTPQSTTMTLVLLSPTISSLTYNVDMGDVDYDLEDIREWECSLRSLFSITSYIAQQLRSSRFADVGSPSPLPLYHLPAQPT

Foldseek 3Di:
DLVVLAAEADCCVLCVQWPQKDWDDADPQDDDPDQLRNLARTEIARHDDTDPVSVVSSLVSLQSYAEYHHDSVHNYYYDLVRLVVLCVVCPQAASNQNYAYYHHEDAALSSLSNCSNHDYLNHNYYHYHYPPDDDDDDPVRVVSNVVSVVVSVVVNVVSPVVNPDDDDDPPDDPDDPPPDDDDDDDD

pLDDT: mean 77.59, std 18.34, range [28.67, 95.06]

Secondary structure (DSSP, 8-state):
-GGGGSEESSSHHHHTTSTTEEEEEE--SS--S-HHHHT-SEEEEE-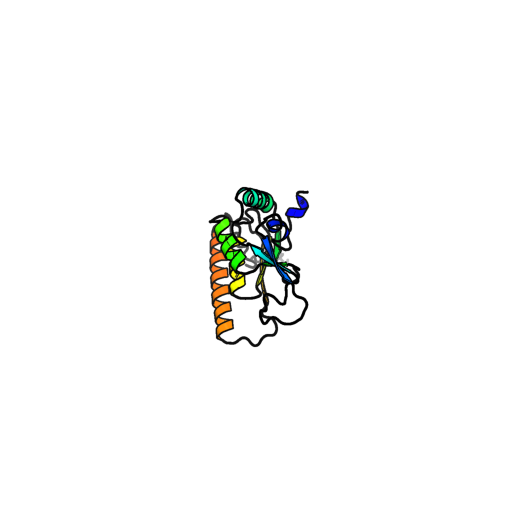SPPPHHHHHHHHHHHTT--EEEE-TTSSEEE-HHHHHHHHHHHTTS-SSTT--EEEEEESSTGGGGHHHHH--TT-SEEEEEE---S----HHHHHHHHHHHHHHHHHHHHHHHTSS------S--PPPPP-PPPPPPP-